Protein AF-A0A5C4PJN1-F1 (afdb_monomer_lite)

Foldseek 3Di:
DDDDDPPPPPDDPPPPPPPDQWDKAWFADLVRAIWIWTWHADPVRFIKIWIGHPVCPDIDIEGFDADPNKTKWKDFPNHHDDLVDDADFAGQKIWMWTQDPPRKIKIKIWGDRGPLVCQVVQHKIKIFIKIWDWDQDPVRDIDIKIWTWIFIGHLVDGDGTPDIAMVVHDPDPVPDDSVVVVVVSRVVVSCCSVPRRND

Sequence (199 aa):
MKIQPLLIITACLLLAACGSSNRTLPFFDLHGKPQQLSFRVAGDGTPLATVSSENKQGDRTFQLQTLSERKILLALNQQDYPLQQPLPHKIERVEFYELGQAGFVDVYQIQATDVCHAFRHHKPLNAEHALTFYQRDPQGQLRMSGLISQFEFSDNALLHINASELIPPVSQPNQFDGDTLLHGSYQKIRSFLAHLICH

Radius of gyration: 18.02 Å; chains: 1; bounding box: 47×47×45 Å

Structure (mmCIF, N/CA/C/O backbone):
data_AF-A0A5C4PJN1-F1
#
_entry.id   AF-A0A5C4PJN1-F1
#
loop_
_atom_site.group_PDB
_atom_site.id
_atom_site.type_symbol
_atom_site.label_atom_id
_atom_site.label_alt_id
_atom_site.label_comp_id
_atom_site.label_asym_id
_atom_site.label_entity_id
_atom_site.label_seq_id
_atom_site.pdbx_PDB_ins_code
_atom_site.Cartn_x
_atom_site.Cartn_y
_atom_site.Cartn_z
_atom_site.occupancy
_atom_site.B_iso_or_equiv
_atom_site.auth_seq_id
_atom_site.auth_comp_id
_atom_site.auth_asym_id
_atom_site.auth_atom_id
_atom_site.pdbx_PDB_model_num
ATOM 1 N N . MET A 1 1 ? 20.098 -26.698 -22.794 1.00 36.22 1 MET A N 1
ATOM 2 C CA . MET A 1 1 ? 20.150 -26.409 -21.345 1.00 36.22 1 MET A CA 1
ATOM 3 C C . MET A 1 1 ? 21.480 -25.755 -21.018 1.00 36.22 1 MET A C 1
ATOM 5 O O . MET A 1 1 ? 22.508 -26.398 -21.176 1.00 36.22 1 MET A O 1
ATOM 9 N N . LYS A 1 2 ? 21.471 -24.486 -20.606 1.00 31.33 2 LYS A N 1
ATOM 10 C CA . LYS A 1 2 ? 22.587 -23.846 -19.901 1.00 31.33 2 LYS A CA 1
ATOM 11 C C . LYS A 1 2 ? 21.968 -22.933 -18.848 1.00 31.33 2 LYS A C 1
ATOM 13 O O . LYS A 1 2 ? 21.385 -21.912 -19.187 1.00 31.33 2 LYS A O 1
ATOM 18 N N . ILE A 1 3 ? 22.016 -23.381 -17.600 1.00 39.84 3 ILE A N 1
ATOM 19 C CA . ILE A 1 3 ? 21.604 -22.616 -16.425 1.00 39.84 3 ILE A CA 1
ATOM 20 C C . ILE A 1 3 ? 22.757 -21.649 -16.149 1.00 39.84 3 ILE A C 1
ATOM 22 O O . ILE A 1 3 ? 23.850 -22.085 -15.791 1.00 39.84 3 ILE A O 1
ATOM 26 N N . GLN A 1 4 ? 22.552 -20.356 -16.396 1.00 33.25 4 GLN A N 1
ATOM 27 C CA . GLN A 1 4 ? 23.444 -19.324 -15.873 1.00 33.25 4 GLN A CA 1
ATOM 28 C C . GLN A 1 4 ? 23.098 -19.108 -14.395 1.00 33.25 4 GLN A C 1
ATOM 30 O O . GLN A 1 4 ? 21.918 -18.946 -14.078 1.00 33.25 4 GLN A O 1
ATOM 35 N N . PRO A 1 5 ? 24.081 -19.123 -13.480 1.00 42.94 5 PRO A N 1
ATOM 36 C CA . PRO A 1 5 ? 23.815 -18.845 -12.083 1.00 42.94 5 PRO A CA 1
ATOM 37 C C . PRO A 1 5 ? 23.459 -17.365 -11.942 1.00 42.94 5 PRO A C 1
ATOM 39 O O . PRO A 1 5 ? 24.223 -16.480 -12.332 1.00 42.94 5 PRO A O 1
ATOM 42 N N . LEU A 1 6 ? 22.273 -17.125 -11.388 1.00 35.50 6 LEU A N 1
ATOM 43 C CA . LEU A 1 6 ? 21.800 -15.840 -10.901 1.00 35.50 6 LEU A CA 1
ATOM 44 C C . LEU A 1 6 ? 22.765 -15.370 -9.800 1.00 35.50 6 LEU A C 1
ATOM 46 O O . LEU A 1 6 ? 22.627 -15.719 -8.630 1.00 35.50 6 LEU A O 1
ATOM 50 N N . LEU A 1 7 ? 23.795 -14.625 -10.193 1.00 36.50 7 LEU A N 1
ATOM 51 C CA . LEU A 1 7 ? 24.693 -13.927 -9.281 1.00 36.50 7 LEU A CA 1
ATOM 52 C C . LEU A 1 7 ? 23.916 -12.744 -8.696 1.00 36.50 7 LEU A C 1
ATOM 54 O O . LEU A 1 7 ? 23.941 -11.630 -9.215 1.00 36.50 7 LEU A O 1
ATOM 58 N N . ILE A 1 8 ? 23.183 -13.014 -7.615 1.00 47.00 8 ILE A N 1
ATOM 59 C CA . ILE A 1 8 ? 22.646 -11.991 -6.723 1.00 47.00 8 ILE A CA 1
ATOM 60 C C . ILE A 1 8 ? 23.856 -11.348 -6.036 1.00 47.00 8 ILE A C 1
ATOM 62 O O . ILE A 1 8 ? 24.275 -11.752 -4.954 1.00 47.00 8 ILE A O 1
ATOM 66 N N . ILE A 1 9 ? 24.461 -10.354 -6.687 1.00 42.47 9 ILE A N 1
ATOM 67 C CA . ILE A 1 9 ? 25.411 -9.442 -6.044 1.00 42.47 9 ILE A CA 1
ATOM 68 C C . ILE A 1 9 ? 24.584 -8.418 -5.256 1.00 42.47 9 ILE A C 1
ATOM 70 O O . ILE A 1 9 ? 24.446 -7.248 -5.607 1.00 42.47 9 ILE A O 1
ATOM 74 N N . THR A 1 10 ? 23.983 -8.903 -4.174 1.00 47.66 10 THR A N 1
ATOM 75 C CA . THR A 1 10 ? 23.685 -8.129 -2.968 1.00 47.66 10 THR A CA 1
ATOM 76 C C . THR A 1 10 ? 25.019 -7.705 -2.358 1.00 47.66 10 THR A C 1
ATOM 78 O O . THR A 1 10 ? 25.787 -8.596 -2.012 1.00 47.66 10 THR A O 1
ATOM 81 N N . ALA A 1 11 ? 25.300 -6.392 -2.257 1.00 37.59 11 ALA A N 1
ATOM 82 C CA . ALA A 1 11 ? 26.059 -5.760 -1.145 1.00 37.59 11 ALA A CA 1
ATOM 83 C C . ALA A 1 11 ? 26.670 -4.359 -1.412 1.00 37.59 11 ALA A C 1
ATOM 85 O O . ALA A 1 11 ? 27.267 -3.814 -0.491 1.00 37.59 11 ALA A O 1
ATOM 86 N N . CYS A 1 12 ? 26.530 -3.709 -2.578 1.00 34.81 12 CYS A N 1
ATOM 87 C CA . CYS A 1 12 ? 27.262 -2.438 -2.819 1.00 34.81 12 CYS A CA 1
ATOM 88 C C . CYS A 1 12 ? 26.447 -1.130 -2.818 1.00 34.81 12 CYS A C 1
ATOM 90 O O . CYS A 1 12 ? 27.021 -0.078 -3.077 1.00 34.81 12 CYS A O 1
ATOM 92 N N . LEU A 1 13 ? 25.151 -1.135 -2.482 1.00 37.78 13 LEU A N 1
ATOM 93 C CA . LEU A 1 13 ? 24.346 0.106 -2.426 1.00 37.78 13 LEU A CA 1
ATOM 94 C C . LEU A 1 13 ? 23.982 0.594 -1.013 1.00 37.78 13 LEU A C 1
ATOM 96 O O . LEU A 1 13 ? 23.317 1.616 -0.887 1.00 37.78 13 LEU A O 1
ATOM 100 N N . LEU A 1 14 ? 24.444 -0.067 0.055 1.00 41.41 14 LEU A N 1
ATOM 101 C CA . LEU A 1 14 ? 24.110 0.335 1.435 1.00 41.41 14 LEU A CA 1
ATOM 102 C C . LEU A 1 14 ? 25.279 0.898 2.255 1.00 41.41 14 LEU A C 1
ATOM 104 O O . LEU A 1 14 ? 25.051 1.386 3.357 1.00 41.41 14 LEU A O 1
ATOM 108 N N . LEU A 1 15 ? 26.505 0.922 1.719 1.00 36.47 15 LEU A N 1
ATOM 109 C CA . LEU A 1 15 ? 27.682 1.446 2.433 1.00 36.47 15 LEU A CA 1
ATOM 110 C C . LEU A 1 15 ? 28.108 2.866 2.016 1.00 36.47 15 LEU A C 1
ATOM 112 O O . LEU A 1 15 ? 29.078 3.389 2.551 1.00 36.47 15 LEU A O 1
ATOM 116 N N . ALA A 1 16 ? 27.357 3.531 1.132 1.00 32.12 16 ALA A N 1
ATOM 117 C CA . ALA A 1 16 ? 27.616 4.916 0.714 1.00 32.12 16 ALA A CA 1
ATOM 118 C C . ALA A 1 16 ? 26.509 5.910 1.130 1.00 32.12 16 ALA A C 1
ATOM 120 O O . ALA A 1 16 ? 26.304 6.919 0.462 1.00 32.12 16 ALA A O 1
ATOM 121 N N . ALA A 1 17 ? 25.772 5.643 2.217 1.00 37.38 17 ALA A N 1
ATOM 122 C CA . ALA A 1 17 ? 24.683 6.524 2.668 1.00 37.38 17 ALA A CA 1
ATOM 123 C C . ALA A 1 17 ? 24.636 6.770 4.189 1.00 37.38 17 ALA A C 1
ATOM 125 O O . ALA A 1 17 ? 23.575 7.084 4.740 1.00 37.38 17 ALA A O 1
ATOM 126 N N . CYS A 1 18 ? 25.772 6.663 4.879 1.00 34.53 18 CYS A N 1
ATOM 127 C CA . CYS A 1 18 ? 25.936 7.244 6.212 1.00 34.53 18 CYS A CA 1
ATOM 128 C C . CYS A 1 18 ? 26.197 8.752 6.059 1.00 34.53 18 CYS A C 1
ATOM 130 O O . CYS A 1 18 ? 27.353 9.155 6.013 1.00 34.53 18 CYS A O 1
ATOM 132 N N . GLY A 1 19 ? 25.161 9.593 5.922 1.00 31.59 19 GLY A N 1
ATOM 133 C CA . GLY A 1 19 ? 25.399 11.044 5.999 1.00 31.59 19 GLY A CA 1
ATOM 134 C C . GLY A 1 19 ? 24.358 12.040 5.485 1.00 31.59 19 GLY A C 1
ATOM 135 O O . GLY A 1 19 ? 24.582 13.226 5.695 1.00 31.59 19 GLY A O 1
ATOM 136 N N . SER A 1 20 ? 23.245 11.655 4.847 1.00 38.94 20 SER A N 1
ATOM 137 C CA . SER A 1 20 ? 22.209 12.638 4.470 1.00 38.94 20 SER A CA 1
ATOM 138 C C . SER A 1 20 ? 20.958 12.512 5.341 1.00 38.94 20 SER A C 1
ATOM 140 O O . SER A 1 20 ? 20.350 11.447 5.446 1.00 38.94 20 SER A O 1
ATOM 142 N N . SER A 1 21 ? 20.583 13.621 5.981 1.00 46.12 21 SER A N 1
ATOM 143 C CA . SER A 1 21 ? 19.416 13.754 6.863 1.00 46.12 21 SER A CA 1
ATOM 144 C C . SER A 1 21 ? 18.075 13.809 6.122 1.00 46.12 21 SER A C 1
ATOM 146 O O . SER A 1 21 ? 17.037 13.718 6.765 1.00 46.12 21 SER A O 1
ATOM 148 N N . ASN A 1 22 ? 18.091 13.891 4.788 1.00 57.50 22 ASN A N 1
ATOM 149 C CA . ASN A 1 22 ? 16.906 13.915 3.934 1.00 57.50 22 ASN A CA 1
ATOM 150 C C . ASN A 1 22 ? 17.024 12.802 2.891 1.00 57.50 22 ASN A C 1
ATOM 152 O O . ASN A 1 22 ? 17.582 13.000 1.810 1.00 57.50 22 ASN A O 1
ATOM 156 N N . ARG A 1 23 ? 16.541 11.605 3.230 1.00 78.44 23 ARG A N 1
ATOM 157 C CA . ARG A 1 23 ? 16.369 10.534 2.244 1.00 78.44 23 ARG A CA 1
ATOM 158 C C . ARG A 1 23 ? 15.030 10.738 1.554 1.00 78.44 23 ARG A C 1
ATOM 160 O O . ARG A 1 23 ? 14.030 10.988 2.227 1.00 78.44 23 ARG A O 1
ATOM 167 N N . THR A 1 24 ? 15.023 10.616 0.234 1.00 87.38 24 THR A N 1
ATOM 168 C CA . THR A 1 24 ? 13.795 10.611 -0.553 1.00 87.38 24 THR A CA 1
ATOM 169 C C . THR A 1 24 ? 13.638 9.291 -1.297 1.00 87.38 24 THR A C 1
ATOM 171 O O . THR A 1 24 ? 14.627 8.624 -1.606 1.00 87.38 24 THR A O 1
ATOM 174 N N . LEU A 1 25 ? 12.394 8.892 -1.544 1.00 90.19 25 LEU A N 1
ATOM 175 C CA . LEU A 1 25 ? 12.043 7.673 -2.263 1.00 90.19 25 LEU A CA 1
ATOM 176 C C . LEU A 1 25 ? 10.945 7.996 -3.286 1.00 90.19 25 LEU A C 1
ATOM 178 O O . LEU A 1 25 ? 9.823 8.298 -2.875 1.00 90.19 25 LEU A O 1
ATOM 182 N N . PRO A 1 26 ? 11.251 7.991 -4.596 1.00 91.94 26 PRO A N 1
ATOM 183 C CA . PRO A 1 26 ? 10.233 8.164 -5.618 1.00 91.94 26 PRO A CA 1
ATOM 184 C C . PRO A 1 26 ? 9.362 6.910 -5.743 1.00 91.94 26 PRO A C 1
ATOM 186 O O . PRO A 1 26 ? 9.835 5.788 -5.538 1.00 91.94 26 PRO A O 1
ATOM 189 N N . PHE A 1 27 ? 8.088 7.113 -6.065 1.00 94.19 27 PHE A N 1
ATOM 190 C CA . PHE A 1 27 ? 7.115 6.046 -6.278 1.00 94.19 27 PHE A CA 1
ATOM 191 C C . PHE A 1 27 ? 5.954 6.513 -7.162 1.00 94.19 27 PHE A C 1
ATOM 193 O O . PHE A 1 27 ? 5.862 7.692 -7.491 1.00 94.19 27 PHE A O 1
ATOM 200 N N . PHE A 1 28 ? 5.085 5.595 -7.570 1.00 94.62 28 PHE A N 1
ATOM 201 C CA . PHE A 1 28 ? 3.840 5.899 -8.270 1.00 94.62 28 PHE A CA 1
ATOM 202 C C . PHE A 1 28 ? 2.649 5.871 -7.311 1.00 94.62 28 PHE A C 1
ATOM 204 O O . PHE A 1 28 ? 2.537 4.963 -6.488 1.00 94.62 28 PHE A O 1
ATOM 211 N N . ASP A 1 29 ? 1.741 6.837 -7.442 1.00 93.81 29 ASP A N 1
ATOM 212 C CA . ASP A 1 29 ? 0.444 6.782 -6.766 1.00 93.81 29 ASP A CA 1
ATOM 213 C C . ASP A 1 29 ? -0.539 5.811 -7.441 1.00 93.81 29 ASP A C 1
ATOM 215 O O . ASP A 1 29 ? -0.239 5.203 -8.469 1.00 93.81 29 ASP A O 1
ATOM 219 N N . LEU A 1 30 ? -1.742 5.691 -6.870 1.00 94.81 30 LEU A N 1
ATOM 220 C CA . LEU A 1 30 ? -2.833 4.827 -7.350 1.00 94.81 30 LEU A CA 1
ATOM 221 C C . LEU A 1 30 ? -3.317 5.150 -8.776 1.00 94.81 30 LEU A C 1
ATOM 223 O O . LEU A 1 30 ? -4.090 4.390 -9.352 1.00 94.81 30 LEU A O 1
ATOM 227 N N . HIS A 1 31 ? -2.872 6.266 -9.355 1.00 93.81 31 HIS A N 1
ATOM 228 C CA . HIS A 1 31 ? -3.182 6.683 -10.721 1.00 93.81 31 HIS A CA 1
ATOM 229 C C . HIS A 1 31 ? -1.949 6.667 -11.630 1.00 93.81 31 HIS A C 1
ATOM 231 O O . HIS A 1 31 ? -1.995 7.205 -12.737 1.00 93.81 31 HIS A O 1
ATOM 237 N N . GLY A 1 32 ? -0.837 6.088 -11.170 1.00 93.06 32 GLY A N 1
ATOM 238 C CA . GLY A 1 32 ? 0.389 5.993 -11.948 1.00 93.06 32 GLY A CA 1
ATOM 239 C C . GLY A 1 32 ? 1.172 7.296 -12.060 1.00 93.06 32 GLY A C 1
ATOM 240 O O . GLY A 1 32 ? 2.066 7.397 -12.903 1.00 93.06 32 GLY A O 1
ATOM 241 N N . LYS A 1 33 ? 0.864 8.311 -11.244 1.00 93.12 33 LYS A N 1
ATOM 242 C CA . LYS A 1 33 ? 1.606 9.575 -11.261 1.00 93.12 33 LYS A CA 1
ATOM 243 C C . LYS A 1 33 ? 2.815 9.487 -10.329 1.00 93.12 33 LYS A C 1
ATOM 245 O O . LYS A 1 33 ? 2.673 8.991 -9.210 1.00 93.12 33 LYS A O 1
ATOM 250 N N . PRO A 1 34 ? 3.993 9.980 -10.751 1.00 92.38 34 PRO A N 1
ATOM 251 C CA . PRO A 1 34 ? 5.155 10.056 -9.878 1.00 92.38 34 PRO A CA 1
ATOM 252 C C . PRO A 1 34 ? 4.882 10.916 -8.639 1.00 92.38 34 PRO A C 1
ATOM 254 O O . PRO A 1 34 ? 4.347 12.024 -8.724 1.00 92.38 34 PRO A O 1
ATOM 257 N N . GLN A 1 35 ? 5.287 10.400 -7.489 1.00 93.56 35 GLN A N 1
ATOM 258 C CA . GLN A 1 35 ? 5.281 11.060 -6.193 1.00 93.56 35 GLN A CA 1
ATOM 259 C C . GLN A 1 35 ? 6.604 10.799 -5.473 1.00 93.56 35 GLN A C 1
ATOM 261 O O . GLN A 1 35 ? 7.409 9.954 -5.877 1.00 93.56 35 GLN A O 1
ATOM 266 N N . GLN A 1 36 ? 6.843 11.537 -4.392 1.00 92.62 36 GLN A N 1
ATOM 267 C CA . GLN A 1 36 ? 8.054 11.407 -3.599 1.00 92.62 36 GLN A CA 1
ATOM 268 C C . GLN A 1 36 ? 7.722 11.287 -2.116 1.00 92.62 36 GLN A C 1
ATOM 270 O O . GLN A 1 36 ? 6.977 12.082 -1.553 1.00 92.62 36 GLN A O 1
ATOM 275 N N . LEU A 1 37 ? 8.323 10.297 -1.465 1.00 92.69 37 LEU A N 1
ATOM 276 C CA . LEU A 1 37 ? 8.379 10.204 -0.014 1.00 92.69 37 LEU A CA 1
ATOM 277 C C . LEU A 1 37 ? 9.642 10.896 0.482 1.00 92.69 37 LEU A C 1
ATOM 279 O O . LEU A 1 37 ? 10.733 10.577 0.018 1.00 92.69 37 LEU A O 1
ATOM 283 N N . SER A 1 38 ? 9.507 11.808 1.437 1.00 91.88 38 SER A N 1
ATOM 284 C CA . SER A 1 38 ? 10.622 12.438 2.149 1.00 91.88 38 SER A CA 1
ATOM 285 C C . SER A 1 38 ? 10.601 12.025 3.613 1.00 91.88 38 SER A C 1
ATOM 287 O O . SER A 1 38 ? 9.579 12.171 4.280 1.00 91.88 38 SER A O 1
ATOM 289 N N . PHE A 1 39 ? 11.723 11.526 4.127 1.00 91.31 39 PHE A N 1
ATOM 290 C CA . PHE A 1 39 ? 11.817 11.050 5.508 1.00 91.31 39 PHE A CA 1
ATOM 291 C C . PHE A 1 39 ? 12.511 12.075 6.395 1.00 91.31 39 PHE A C 1
ATOM 293 O O . PHE A 1 39 ? 13.565 12.599 6.034 1.00 91.31 39 PHE A O 1
ATOM 300 N N . ARG A 1 40 ? 11.943 12.320 7.575 1.00 91.06 40 ARG A N 1
ATOM 301 C CA . ARG A 1 40 ? 12.519 13.201 8.596 1.00 91.06 40 ARG A CA 1
ATOM 302 C C . ARG A 1 40 ? 12.207 12.689 9.996 1.00 91.06 40 ARG A C 1
ATOM 304 O O . ARG A 1 40 ? 11.400 11.783 10.170 1.00 91.06 40 ARG A O 1
ATOM 311 N N . VAL A 1 41 ? 12.828 13.297 10.996 1.00 91.50 41 VAL A N 1
ATOM 312 C CA . VAL A 1 41 ? 12.530 13.053 12.410 1.00 91.50 41 VAL A CA 1
ATOM 313 C C . VAL A 1 41 ? 11.984 14.350 13.001 1.00 91.50 41 VAL A C 1
ATOM 315 O O . VAL A 1 41 ? 12.553 15.419 12.774 1.00 91.50 41 VAL A O 1
ATOM 318 N N . ALA A 1 42 ? 10.846 14.279 13.687 1.00 88.69 42 ALA A N 1
ATOM 319 C CA . ALA A 1 42 ? 10.257 15.412 14.392 1.00 88.69 42 ALA A CA 1
ATOM 320 C C . ALA A 1 42 ? 11.087 15.802 15.630 1.00 88.69 42 ALA A C 1
ATOM 322 O O . ALA A 1 42 ? 11.994 15.082 16.045 1.00 88.69 42 ALA A O 1
ATOM 323 N N . GLY A 1 43 ? 10.784 16.958 16.230 1.00 87.06 43 GLY A N 1
ATOM 324 C CA . GLY A 1 43 ? 11.525 17.463 17.396 1.00 87.06 43 GLY A CA 1
ATOM 325 C C . GLY A 1 43 ? 11.446 16.562 18.636 1.00 87.06 43 GLY A C 1
ATOM 326 O O . GLY A 1 43 ? 12.318 16.634 19.494 1.00 87.06 43 GLY A O 1
ATOM 327 N N . ASP A 1 44 ? 10.435 15.697 18.709 1.00 90.94 44 ASP A N 1
ATOM 328 C CA . ASP A 1 44 ? 10.218 14.698 19.761 1.00 90.94 44 ASP A CA 1
ATOM 329 C C . ASP A 1 44 ? 10.876 13.335 19.461 1.00 90.94 44 ASP A C 1
ATOM 331 O O . ASP A 1 44 ? 10.749 12.400 20.248 1.00 90.94 44 ASP A O 1
ATOM 335 N N . GLY A 1 45 ? 11.580 13.203 18.331 1.00 88.50 45 GLY A N 1
ATOM 336 C CA . GLY A 1 45 ? 12.190 11.947 17.893 1.00 88.50 45 GLY A CA 1
ATOM 337 C C . GLY A 1 45 ? 11.273 11.052 17.053 1.00 88.50 45 GLY A C 1
ATOM 338 O O . GLY A 1 45 ? 11.727 10.004 16.587 1.00 88.50 45 GLY A O 1
ATOM 339 N N . THR A 1 46 ? 10.020 11.445 16.804 1.00 89.75 46 THR A N 1
ATOM 340 C CA . THR A 1 46 ? 9.084 10.652 15.999 1.00 89.75 46 THR A CA 1
ATOM 341 C C . THR A 1 46 ? 9.525 10.630 14.527 1.00 89.75 46 THR A C 1
ATOM 343 O O . THR A 1 46 ? 9.660 11.692 13.910 1.00 89.75 46 THR A O 1
ATOM 346 N N . PRO A 1 47 ? 9.757 9.452 13.917 1.00 92.81 47 PRO A N 1
ATOM 347 C CA . PRO A 1 47 ? 10.061 9.357 12.494 1.00 92.81 47 PRO A CA 1
ATOM 348 C C . PRO A 1 47 ? 8.807 9.645 11.658 1.00 92.81 47 PRO A C 1
ATOM 350 O O . PRO A 1 47 ? 7.745 9.062 11.876 1.00 92.81 47 PRO A O 1
ATOM 353 N N . LEU A 1 48 ? 8.944 10.532 10.677 1.00 92.81 48 LEU A N 1
ATOM 354 C CA . LEU A 1 48 ? 7.875 10.982 9.792 1.00 92.81 48 LEU A CA 1
ATOM 355 C C . LEU A 1 48 ? 8.232 10.711 8.331 1.00 92.81 48 LEU A C 1
ATOM 357 O O . LEU A 1 48 ? 9.397 10.812 7.932 1.00 92.81 48 LEU A O 1
ATOM 361 N N . ALA A 1 49 ? 7.210 10.443 7.526 1.00 94.19 49 ALA A N 1
ATOM 362 C CA . ALA A 1 49 ? 7.304 10.421 6.076 1.00 94.19 49 ALA A CA 1
ATOM 363 C C . ALA A 1 49 ? 6.301 11.411 5.481 1.00 94.19 49 ALA A C 1
ATOM 365 O O . ALA A 1 49 ? 5.123 11.400 5.828 1.00 94.19 49 ALA A O 1
ATOM 366 N N . THR A 1 50 ? 6.765 12.268 4.582 1.00 94.19 50 THR A N 1
ATOM 367 C CA . THR A 1 50 ? 5.921 13.213 3.853 1.00 94.19 50 THR A CA 1
ATOM 368 C C . THR A 1 50 ? 5.799 12.756 2.410 1.00 94.19 50 THR A C 1
ATOM 370 O O . THR A 1 50 ? 6.811 12.612 1.729 1.00 94.19 50 THR A O 1
ATOM 373 N N . VAL A 1 51 ? 4.570 12.520 1.965 1.00 93.38 51 VAL A N 1
ATOM 374 C CA . VAL A 1 51 ? 4.215 12.272 0.570 1.00 93.38 51 VAL A CA 1
ATOM 375 C C . VAL A 1 51 ? 3.999 13.622 -0.105 1.00 93.38 51 VAL A C 1
ATOM 377 O O . VAL A 1 51 ? 3.084 14.357 0.274 1.00 93.38 51 VAL A O 1
ATOM 380 N N . SER A 1 52 ? 4.839 13.939 -1.086 1.00 91.19 52 SER A N 1
ATOM 381 C CA . SER A 1 52 ? 4.726 15.128 -1.926 1.00 91.19 52 SER A CA 1
ATOM 382 C C . SER A 1 52 ? 4.406 14.746 -3.371 1.00 91.19 52 SER A C 1
ATOM 384 O O . SER A 1 52 ? 4.928 13.774 -3.927 1.00 91.19 52 SER A O 1
ATOM 386 N N . SER A 1 53 ? 3.530 15.537 -3.990 1.00 81.06 53 SER A N 1
ATOM 387 C CA . SER A 1 53 ? 3.197 15.432 -5.410 1.00 81.06 53 SER A CA 1
ATOM 388 C C . SER A 1 53 ? 3.880 16.557 -6.182 1.00 81.06 53 SER A C 1
ATOM 390 O O . SER A 1 53 ? 3.848 17.714 -5.755 1.00 81.06 53 SER A O 1
ATOM 392 N N . GLU A 1 54 ? 4.421 16.256 -7.367 1.00 68.00 54 GLU A N 1
ATOM 393 C CA . GLU A 1 54 ? 4.976 17.277 -8.271 1.00 68.00 54 GLU A CA 1
ATOM 394 C C . GLU A 1 54 ? 3.943 18.370 -8.627 1.00 68.00 54 GLU A C 1
ATOM 396 O O . GLU A 1 54 ? 4.309 19.509 -8.919 1.00 68.00 54 GLU A O 1
ATOM 401 N N . ASN A 1 55 ? 2.643 18.063 -8.513 1.00 59.69 55 ASN A N 1
ATOM 402 C CA . ASN A 1 55 ? 1.538 18.957 -8.868 1.00 59.69 55 ASN A CA 1
ATOM 403 C C . ASN A 1 55 ? 1.036 19.864 -7.723 1.00 59.69 55 ASN A C 1
ATOM 405 O O . ASN A 1 55 ? -0.006 20.501 -7.874 1.00 59.69 55 ASN A O 1
ATOM 409 N N . LYS A 1 56 ? 1.752 19.962 -6.590 1.00 53.69 56 LYS A N 1
ATOM 410 C CA . LYS A 1 56 ? 1.444 20.877 -5.462 1.00 53.69 56 LYS A CA 1
ATOM 411 C C . LYS A 1 56 ? 0.036 20.750 -4.844 1.00 53.69 56 LYS A C 1
ATOM 413 O O . LYS A 1 56 ? -0.434 21.690 -4.200 1.00 53.69 56 LYS A O 1
ATOM 418 N N . GLN A 1 57 ? -0.652 19.618 -4.992 1.00 53.81 57 GLN A N 1
ATOM 419 C CA . GLN A 1 57 ? -1.757 19.295 -4.083 1.00 53.81 57 GLN A CA 1
ATOM 420 C C . GLN A 1 57 ? -1.145 18.860 -2.750 1.00 53.81 57 GLN A C 1
ATOM 422 O O . GLN A 1 57 ? -0.212 18.065 -2.750 1.00 53.81 57 GLN A O 1
ATOM 427 N N . GLY A 1 58 ? -1.612 19.471 -1.658 1.00 70.69 58 GLY A N 1
ATOM 428 C CA . GLY A 1 58 ? -0.891 19.581 -0.389 1.00 70.69 58 GLY A CA 1
ATOM 429 C C . GLY A 1 58 ? -0.214 18.303 0.103 1.00 70.69 58 GLY A C 1
ATOM 430 O O . GLY A 1 58 ? -0.805 17.224 0.092 1.00 70.69 58 GLY A O 1
ATOM 431 N N . ASP A 1 59 ? 1.020 18.470 0.572 1.00 86.94 59 ASP A N 1
ATOM 432 C CA . ASP A 1 59 ? 1.824 17.403 1.152 1.00 86.94 59 ASP A CA 1
ATOM 433 C C . ASP A 1 59 ? 1.090 16.728 2.317 1.00 86.94 59 ASP A C 1
ATOM 435 O O . ASP A 1 59 ? 0.551 17.390 3.212 1.00 86.94 59 ASP A O 1
ATOM 439 N N . ARG A 1 60 ? 1.111 15.394 2.340 1.00 91.62 60 ARG A N 1
ATOM 440 C CA . ARG A 1 60 ? 0.549 14.600 3.438 1.00 91.62 60 ARG A CA 1
ATOM 441 C C . ARG A 1 60 ? 1.679 14.011 4.256 1.00 91.62 60 ARG A C 1
ATOM 443 O O . ARG A 1 60 ? 2.550 13.333 3.723 1.00 91.62 60 ARG A O 1
ATOM 450 N N . THR A 1 61 ? 1.682 14.289 5.553 1.00 93.19 61 THR A N 1
ATOM 451 C CA . THR A 1 61 ? 2.673 13.732 6.477 1.00 93.19 61 THR A CA 1
ATOM 452 C C . THR A 1 61 ? 2.046 12.608 7.283 1.00 93.19 61 THR A C 1
ATOM 454 O O . THR A 1 61 ? 0.936 12.759 7.782 1.00 93.19 61 THR A O 1
ATOM 457 N N . PHE A 1 62 ? 2.789 11.515 7.404 1.00 95.50 62 PHE A N 1
ATOM 458 C CA . PHE A 1 62 ? 2.428 10.311 8.133 1.00 95.50 62 PHE A CA 1
ATOM 459 C C . PHE A 1 62 ? 3.507 9.986 9.161 1.00 95.50 62 PHE A C 1
ATOM 461 O O . PHE A 1 62 ? 4.695 10.262 8.939 1.00 95.50 62 PHE A O 1
ATOM 468 N N . GLN A 1 63 ? 3.124 9.323 10.245 1.00 95.69 63 GLN A N 1
ATOM 469 C CA . GLN A 1 63 ? 4.076 8.652 11.111 1.00 95.69 63 GLN A CA 1
ATOM 470 C C . GLN A 1 63 ? 4.674 7.442 10.380 1.00 95.69 63 GLN A C 1
ATOM 472 O O . GLN A 1 63 ? 3.960 6.549 9.919 1.00 95.69 63 GLN A O 1
ATOM 477 N N . LEU A 1 64 ? 6.006 7.386 10.300 1.00 95.25 64 LEU A N 1
ATOM 478 C CA . LEU A 1 64 ? 6.722 6.239 9.747 1.00 95.25 64 LEU A CA 1
ATOM 479 C C . LEU A 1 64 ? 6.870 5.160 10.816 1.00 95.25 64 LEU A C 1
ATOM 481 O O . LEU A 1 64 ? 7.607 5.319 11.787 1.00 95.25 64 LEU A O 1
ATOM 485 N N . GLN A 1 65 ? 6.215 4.026 10.619 1.00 94.19 65 GLN A N 1
ATOM 486 C CA . GLN A 1 65 ? 6.135 2.979 11.633 1.00 94.19 65 GLN A CA 1
ATOM 487 C C . GLN A 1 65 ? 6.893 1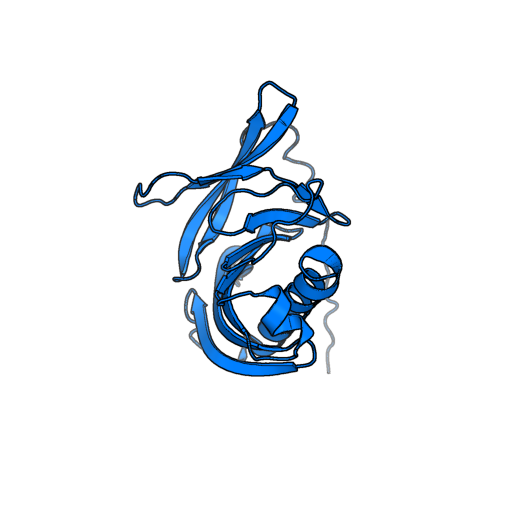.728 11.199 1.00 94.19 65 GLN A C 1
ATOM 489 O O . GLN A 1 65 ? 7.197 1.549 10.022 1.00 94.19 65 GLN A O 1
ATOM 494 N N . THR A 1 66 ? 7.254 0.874 12.162 1.00 91.12 66 THR A N 1
ATOM 495 C CA . THR A 1 66 ? 7.933 -0.401 11.884 1.00 91.12 66 THR A CA 1
ATOM 496 C C . THR A 1 66 ? 7.093 -1.562 12.383 1.00 91.12 66 THR A C 1
ATOM 498 O O . THR A 1 66 ? 6.730 -1.598 13.555 1.00 91.12 66 THR A O 1
ATOM 501 N N . LEU A 1 67 ? 6.831 -2.519 11.500 1.00 87.00 67 LEU A N 1
ATOM 502 C CA . LEU A 1 67 ? 6.039 -3.711 11.756 1.00 87.00 67 LEU A CA 1
ATOM 503 C C . LEU A 1 67 ? 6.792 -4.931 11.219 1.00 87.00 67 LEU A C 1
ATOM 505 O O . LEU A 1 67 ? 6.851 -5.137 10.007 1.00 87.00 67 LEU A O 1
ATOM 509 N N . SER A 1 68 ? 7.358 -5.741 12.116 1.00 82.69 68 SER A N 1
ATOM 510 C CA . SER A 1 68 ? 8.166 -6.916 11.746 1.00 82.69 68 SER A CA 1
ATOM 511 C C . SER A 1 68 ? 9.214 -6.571 10.678 1.00 82.69 68 SER A C 1
ATOM 513 O O . SER A 1 68 ? 9.219 -7.147 9.597 1.00 82.69 68 SER A O 1
ATOM 515 N N . GLU A 1 69 ? 10.035 -5.552 10.961 1.00 82.38 69 GLU A N 1
ATOM 516 C CA . GLU A 1 69 ? 11.073 -4.986 10.073 1.00 82.38 69 GLU A CA 1
ATOM 517 C C . GLU A 1 69 ? 10.571 -4.217 8.839 1.00 82.38 69 GLU A C 1
ATOM 519 O O . GLU A 1 69 ? 11.344 -3.486 8.214 1.00 82.38 69 GLU A O 1
ATOM 524 N N . ARG A 1 70 ? 9.278 -4.294 8.518 1.00 85.88 70 ARG A N 1
ATOM 525 C CA . ARG A 1 70 ? 8.670 -3.540 7.417 1.00 85.88 70 ARG A CA 1
ATOM 526 C C . ARG A 1 70 ? 8.389 -2.116 7.849 1.00 85.88 70 ARG A C 1
ATOM 528 O O . ARG A 1 70 ? 7.902 -1.879 8.954 1.00 85.88 70 ARG A O 1
ATOM 535 N N . LYS A 1 71 ? 8.684 -1.165 6.972 1.00 92.31 71 LYS A N 1
ATOM 536 C CA . LYS A 1 71 ? 8.342 0.238 7.180 1.00 92.31 71 LYS A CA 1
ATOM 537 C C . LYS A 1 71 ? 6.967 0.485 6.585 1.00 92.31 71 LYS A C 1
ATOM 539 O O . LYS A 1 71 ? 6.739 0.115 5.438 1.00 92.31 71 LYS A O 1
ATOM 544 N N . ILE A 1 72 ? 6.065 1.071 7.362 1.00 94.88 72 ILE A N 1
ATOM 545 C CA . ILE A 1 72 ? 4.692 1.292 6.919 1.00 94.88 72 ILE A CA 1
ATOM 546 C C . ILE A 1 72 ? 4.220 2.708 7.217 1.00 94.88 72 ILE A C 1
ATOM 548 O O . ILE A 1 72 ? 4.661 3.313 8.198 1.00 94.88 72 ILE A O 1
ATOM 552 N N . LEU A 1 73 ? 3.287 3.180 6.396 1.00 96.69 73 LEU A N 1
ATOM 553 C CA . LEU A 1 73 ? 2.444 4.343 6.658 1.00 96.69 73 LEU A CA 1
ATOM 554 C C . LEU A 1 73 ? 0.994 3.872 6.632 1.00 96.69 73 LEU A C 1
ATOM 556 O O . LEU A 1 73 ? 0.629 3.033 5.804 1.00 96.69 73 LEU A O 1
ATOM 560 N N . LEU A 1 74 ? 0.177 4.399 7.533 1.00 97.50 74 LEU A N 1
ATOM 561 C CA . LEU A 1 74 ? -1.214 3.998 7.661 1.00 97.50 74 LEU A CA 1
ATOM 562 C C . LEU A 1 74 ? -2.066 5.236 7.881 1.00 97.50 74 LEU A C 1
ATOM 564 O O . LEU A 1 74 ? -1.792 6.021 8.783 1.00 97.50 74 LEU A O 1
ATOM 568 N N . ALA A 1 75 ? -3.127 5.365 7.096 1.00 97.12 75 ALA A N 1
ATOM 569 C CA . ALA A 1 75 ? -4.233 6.234 7.430 1.00 97.12 75 ALA A CA 1
ATOM 570 C C . ALA A 1 75 ? -5.538 5.445 7.485 1.00 97.12 75 ALA A C 1
ATOM 572 O O . ALA A 1 75 ? -5.845 4.631 6.611 1.00 97.12 75 ALA A O 1
ATOM 573 N N . LEU A 1 76 ? -6.323 5.725 8.518 1.00 97.25 76 LEU A N 1
ATOM 574 C CA . LEU A 1 76 ? -7.673 5.210 8.694 1.00 97.25 76 LEU A CA 1
ATOM 575 C C . LEU A 1 76 ? -8.631 6.389 8.613 1.00 97.25 76 LEU A C 1
ATOM 577 O O . LEU A 1 76 ? -8.393 7.429 9.221 1.00 97.25 76 LEU A O 1
ATOM 581 N N . ASN A 1 77 ? -9.701 6.255 7.831 1.00 96.25 77 ASN A N 1
ATOM 582 C CA . ASN A 1 77 ? -10.688 7.321 7.642 1.00 96.25 77 ASN A CA 1
ATOM 583 C C . ASN A 1 77 ? -10.038 8.671 7.262 1.00 96.25 77 ASN A C 1
ATOM 585 O O . ASN A 1 77 ? -10.454 9.728 7.726 1.00 96.25 77 ASN A O 1
ATOM 589 N N . GLN A 1 78 ? -9.018 8.616 6.391 1.00 93.88 78 GLN A N 1
ATOM 590 C CA . GLN A 1 78 ? -8.242 9.763 5.882 1.00 93.88 78 GLN A CA 1
ATOM 591 C C . GLN A 1 78 ? -7.326 10.455 6.909 1.00 93.88 78 GLN A C 1
ATOM 593 O O . GLN A 1 78 ? -6.731 11.486 6.596 1.00 93.88 78 GLN A O 1
ATOM 598 N N . GLN A 1 79 ? -7.163 9.887 8.104 1.00 94.88 79 GLN A N 1
ATOM 599 C CA . GLN A 1 79 ? -6.299 10.414 9.159 1.00 94.88 79 GLN A CA 1
ATOM 600 C C . GLN A 1 79 ? -5.101 9.493 9.372 1.00 94.88 79 GLN A C 1
ATOM 602 O O . GLN A 1 79 ? -5.277 8.278 9.436 1.00 94.88 79 GLN A O 1
ATOM 607 N N . ASP A 1 80 ? -3.899 10.070 9.476 1.00 95.19 80 ASP A N 1
ATOM 608 C CA . ASP A 1 80 ? -2.686 9.338 9.868 1.00 95.19 80 ASP A CA 1
ATOM 609 C C . ASP A 1 80 ? -2.926 8.579 11.178 1.00 95.19 80 ASP A C 1
ATOM 611 O O . ASP A 1 80 ? -3.533 9.118 12.108 1.00 95.19 80 ASP A O 1
ATOM 615 N N . TYR A 1 81 ? -2.492 7.321 11.226 1.00 95.31 81 TYR A N 1
ATOM 616 C CA . TYR A 1 81 ? -2.889 6.398 12.278 1.00 95.31 81 TYR A CA 1
ATOM 617 C C . TYR A 1 81 ? -1.707 5.603 12.861 1.00 95.31 81 TYR A C 1
ATOM 619 O O . TYR A 1 81 ? -1.153 4.718 12.194 1.00 95.31 81 TYR A O 1
ATOM 627 N N . PRO A 1 82 ? -1.339 5.844 14.133 1.00 93.44 82 PRO A N 1
ATOM 628 C CA . PRO A 1 82 ? -0.323 5.065 14.835 1.00 93.44 82 PRO A CA 1
ATOM 629 C C . PRO A 1 82 ? -0.845 3.674 15.228 1.00 93.44 82 PRO A C 1
ATOM 631 O O . PRO A 1 82 ? -1.813 3.554 15.972 1.00 93.44 82 PRO A O 1
ATOM 634 N N . LEU A 1 83 ? -0.167 2.606 14.806 1.00 90.31 83 LEU A N 1
ATOM 635 C CA . LEU A 1 83 ? -0.494 1.206 15.100 1.00 90.31 83 LEU A CA 1
ATOM 636 C C . LEU A 1 83 ? -0.552 0.875 16.598 1.00 90.31 83 LEU A C 1
ATOM 638 O O . LEU A 1 83 ? -1.135 -0.137 16.969 1.00 90.31 83 LEU A O 1
ATOM 642 N N . GLN A 1 84 ? 0.087 1.671 17.459 1.00 86.50 84 GLN A N 1
ATOM 643 C CA . GLN A 1 84 ? 0.048 1.457 18.909 1.00 86.50 84 GLN A CA 1
ATOM 644 C C . GLN A 1 84 ? -1.260 1.952 19.543 1.00 86.50 84 GLN A C 1
ATOM 646 O O . GLN A 1 84 ? -1.503 1.681 20.719 1.00 86.50 84 GLN A O 1
ATOM 651 N N . GLN A 1 85 ? -2.083 2.702 18.805 1.00 88.81 85 GLN A N 1
ATOM 652 C CA . GLN A 1 85 ? -3.361 3.202 19.299 1.00 88.81 85 GLN A CA 1
ATOM 653 C C . GLN A 1 85 ? -4.481 2.157 19.144 1.00 88.81 85 GLN A C 1
ATOM 655 O O . GLN A 1 85 ? -4.427 1.313 18.248 1.00 88.81 85 GLN A O 1
ATOM 660 N N . PRO A 1 86 ? -5.519 2.199 20.004 1.00 91.44 86 PRO A N 1
ATOM 661 C CA . PRO A 1 86 ? -6.711 1.372 19.837 1.00 91.44 86 PRO A CA 1
ATOM 662 C C . PRO A 1 86 ? -7.474 1.744 18.566 1.00 91.44 86 PRO A C 1
ATOM 664 O O . PRO A 1 86 ? -7.860 2.906 18.395 1.00 91.44 86 PRO A O 1
ATOM 667 N N . LEU A 1 87 ? -7.714 0.756 17.701 1.00 91.69 87 LEU A N 1
ATOM 668 C CA . LEU A 1 87 ? -8.368 0.951 16.407 1.00 91.69 87 LEU A CA 1
ATOM 669 C C . LEU A 1 87 ? -9.748 1.605 16.548 1.00 91.69 87 LEU A C 1
ATOM 671 O O . LEU A 1 87 ? -10.518 1.227 17.437 1.00 91.69 87 LEU A O 1
ATOM 675 N N . PRO A 1 88 ? -10.093 2.562 15.669 1.00 89.88 88 PRO A N 1
ATOM 676 C CA . PRO A 1 88 ? -11.407 3.175 15.694 1.00 89.88 88 PRO A CA 1
ATOM 677 C C . PRO A 1 88 ? -12.476 2.148 15.314 1.00 89.88 88 PRO A C 1
ATOM 679 O O . PRO A 1 88 ? -12.276 1.286 14.457 1.00 89.88 88 PRO A O 1
ATOM 682 N N . HIS A 1 89 ? -13.654 2.278 15.917 1.00 86.44 89 HIS A N 1
ATOM 683 C CA . HIS A 1 89 ? -14.834 1.586 15.418 1.00 86.44 89 HIS A CA 1
ATOM 684 C C . HIS A 1 89 ? -15.208 2.138 14.038 1.00 86.44 89 HIS A C 1
ATOM 686 O O . HIS A 1 89 ? -15.076 3.338 13.801 1.00 86.44 89 HIS A O 1
ATOM 692 N N . LYS A 1 90 ? -15.732 1.274 13.161 1.00 93.25 90 LYS A N 1
ATOM 693 C CA . LYS A 1 90 ? -16.229 1.642 11.829 1.00 93.25 90 LYS A CA 1
ATOM 694 C C . LY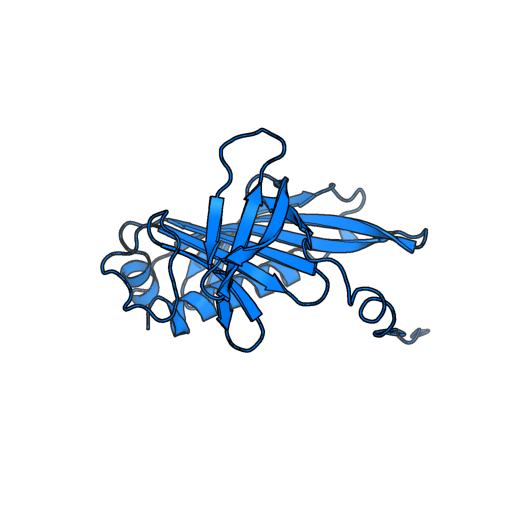S A 1 90 ? -15.153 2.303 10.950 1.00 93.25 90 LYS A C 1
ATOM 696 O O . LYS A 1 90 ? -15.133 3.512 10.715 1.00 93.25 90 LYS A O 1
ATOM 701 N N . ILE A 1 91 ? -14.244 1.477 10.447 1.00 97.00 91 ILE A N 1
ATOM 702 C CA . ILE A 1 91 ? -13.217 1.904 9.493 1.00 97.00 91 ILE A CA 1
ATOM 703 C C . ILE A 1 91 ? -13.854 1.926 8.104 1.00 97.00 91 ILE A C 1
ATOM 705 O O . ILE A 1 91 ? -14.124 0.878 7.533 1.00 97.00 91 ILE A O 1
ATOM 709 N N . GLU A 1 92 ? -14.118 3.108 7.563 1.00 97.75 92 GLU A N 1
ATOM 710 C CA . GLU A 1 92 ? -14.729 3.295 6.242 1.00 97.75 92 GLU A CA 1
ATOM 711 C C . GLU A 1 92 ? -13.680 3.353 5.125 1.00 97.75 92 GLU A C 1
ATOM 713 O O . GLU A 1 92 ? -13.959 3.005 3.977 1.00 97.75 92 GLU A O 1
ATOM 718 N N . ARG A 1 93 ? -12.452 3.773 5.454 1.00 97.94 93 ARG A N 1
ATOM 719 C CA . ARG A 1 93 ? -11.333 3.834 4.509 1.00 97.94 93 ARG A CA 1
ATOM 720 C C . ARG A 1 93 ? -10.035 3.382 5.160 1.00 97.94 93 ARG A C 1
ATOM 722 O O . ARG A 1 93 ? -9.676 3.885 6.223 1.00 97.94 93 ARG A O 1
ATOM 729 N N . VAL A 1 94 ? -9.320 2.492 4.482 1.00 98.19 94 VAL A N 1
ATOM 730 C CA . VAL A 1 94 ? -7.937 2.120 4.795 1.00 98.19 94 VAL A CA 1
ATOM 731 C C . VAL A 1 94 ? -7.056 2.635 3.672 1.00 98.19 94 VAL A C 1
ATOM 733 O O . VAL A 1 94 ? -7.335 2.384 2.503 1.00 98.19 94 VAL A O 1
ATOM 736 N N . GLU A 1 95 ? -5.995 3.341 4.030 1.00 97.69 95 GLU A N 1
ATOM 737 C CA . GLU A 1 95 ? -4.914 3.715 3.131 1.00 97.69 95 GLU A CA 1
ATOM 738 C C . GLU A 1 95 ? -3.603 3.220 3.740 1.00 97.69 95 GLU A C 1
ATOM 740 O O . GLU A 1 95 ? -3.261 3.578 4.868 1.00 97.69 95 GLU A O 1
ATOM 745 N N . PHE A 1 96 ? -2.896 2.359 3.019 1.00 96.75 96 PHE A N 1
ATOM 746 C CA . PHE A 1 96 ? -1.738 1.643 3.536 1.00 96.75 96 PHE A CA 1
ATOM 747 C C . PHE A 1 96 ? -0.583 1.723 2.545 1.00 96.75 96 PHE A C 1
ATOM 749 O O . PHE A 1 96 ? -0.756 1.438 1.364 1.00 96.75 96 PHE A O 1
ATOM 756 N N . TYR A 1 97 ? 0.594 2.081 3.049 1.00 96.38 97 TYR A N 1
ATOM 757 C CA . TYR A 1 97 ? 1.845 2.071 2.303 1.00 96.38 97 TYR A CA 1
ATOM 758 C C . TYR A 1 97 ? 2.790 1.089 2.984 1.00 96.38 97 TYR A C 1
ATOM 760 O O . TYR A 1 97 ? 3.101 1.260 4.164 1.00 96.38 97 TYR A O 1
ATOM 768 N N . GLU A 1 98 ? 3.300 0.108 2.249 1.00 94.94 98 GLU A N 1
ATOM 769 C CA . GLU A 1 98 ? 4.430 -0.713 2.674 1.00 94.94 98 GLU A CA 1
ATOM 770 C C . GLU A 1 98 ? 5.682 -0.310 1.898 1.00 94.94 98 GLU A C 1
ATOM 772 O O . GLU A 1 98 ? 5.707 -0.315 0.669 1.00 94.94 98 GLU A O 1
ATOM 777 N N . LEU A 1 99 ? 6.744 0.020 2.626 1.00 92.19 99 LEU A N 1
ATOM 778 C CA . LEU A 1 99 ? 8.039 0.367 2.067 1.00 92.19 99 LEU A CA 1
ATOM 779 C C . LEU A 1 99 ? 8.961 -0.842 2.235 1.00 92.19 99 LEU A C 1
ATOM 781 O O . LEU A 1 99 ? 9.421 -1.161 3.338 1.00 92.19 99 LEU A O 1
ATOM 785 N N . GLY A 1 100 ? 9.193 -1.534 1.125 1.00 82.19 100 GLY A N 1
ATOM 786 C CA . GLY A 1 100 ? 10.011 -2.734 1.058 1.00 82.19 100 GLY A CA 1
ATOM 787 C C . GLY A 1 100 ? 11.510 -2.436 1.036 1.00 82.19 100 GLY A C 1
ATOM 788 O O . GLY A 1 100 ? 11.975 -1.353 0.663 1.00 82.19 100 GLY A O 1
ATOM 789 N N . GLN A 1 101 ? 12.301 -3.444 1.403 1.00 67.12 101 GLN A N 1
ATOM 790 C CA . GLN A 1 101 ? 13.751 -3.406 1.218 1.00 67.12 101 GLN A CA 1
ATOM 791 C C . GLN A 1 101 ? 14.075 -3.279 -0.282 1.00 67.12 101 GLN A C 1
ATOM 793 O O . GLN A 1 101 ? 13.341 -3.802 -1.107 1.00 67.12 101 GLN A O 1
ATOM 798 N N . ALA A 1 102 ? 15.158 -2.580 -0.640 1.00 67.88 102 ALA A N 1
ATOM 799 C CA . ALA A 1 102 ? 15.533 -2.234 -2.024 1.00 67.88 102 ALA A CA 1
ATOM 800 C C . ALA A 1 102 ? 14.656 -1.177 -2.740 1.00 67.88 102 ALA A C 1
ATOM 802 O O . ALA A 1 102 ? 14.781 -1.006 -3.950 1.00 67.88 102 ALA A O 1
ATOM 803 N N . GLY A 1 103 ? 13.849 -0.408 -1.998 1.00 73.88 103 GLY A N 1
ATOM 804 C CA . GLY A 1 103 ? 13.160 0.780 -2.525 1.00 73.88 103 GLY A CA 1
ATOM 805 C C . GLY A 1 103 ? 11.782 0.506 -3.126 1.00 73.88 103 GLY A C 1
ATOM 806 O O . GLY A 1 103 ? 11.237 1.369 -3.800 1.00 73.88 103 GLY A O 1
ATOM 807 N N . PHE A 1 104 ? 11.209 -0.672 -2.885 1.00 87.06 104 PHE A N 1
ATOM 808 C CA . PHE A 1 104 ? 9.835 -0.969 -3.286 1.00 87.06 104 PHE A CA 1
ATOM 809 C C . PHE A 1 104 ? 8.849 -0.152 -2.449 1.00 87.06 104 PHE A C 1
ATOM 811 O O . PHE A 1 104 ? 9.044 0.010 -1.243 1.00 87.06 104 PHE A O 1
ATOM 818 N N . VAL A 1 105 ? 7.778 0.323 -3.079 1.00 94.19 105 VAL A N 1
ATOM 819 C CA . VAL A 1 105 ? 6.669 0.997 -2.393 1.00 94.19 105 VAL A CA 1
ATOM 820 C C . VAL A 1 105 ? 5.377 0.381 -2.880 1.00 94.19 105 VAL A C 1
ATOM 822 O O . VAL A 1 105 ? 5.134 0.337 -4.079 1.00 94.19 105 VAL A O 1
ATOM 825 N N . ASP A 1 106 ? 4.575 -0.108 -1.953 1.00 95.69 106 ASP A N 1
ATOM 826 C CA . ASP A 1 106 ? 3.348 -0.832 -2.234 1.00 95.69 106 ASP A CA 1
ATOM 827 C C . ASP A 1 106 ? 2.186 -0.121 -1.543 1.00 95.69 106 ASP A C 1
ATOM 829 O O . ASP A 1 106 ? 2.171 0.001 -0.316 1.00 95.69 106 ASP A O 1
ATOM 833 N N . VAL A 1 107 ? 1.275 0.432 -2.337 1.00 97.25 107 VAL A N 1
ATOM 834 C CA . VAL A 1 107 ? 0.236 1.362 -1.896 1.00 97.25 107 VAL A CA 1
ATOM 835 C C . VAL A 1 107 ? -1.127 0.738 -2.117 1.00 97.25 107 VAL A C 1
ATOM 837 O O . VAL A 1 107 ? -1.420 0.251 -3.205 1.00 97.25 107 VAL A O 1
ATOM 840 N N . TYR A 1 108 ? -1.975 0.812 -1.098 1.00 97.94 108 TYR A N 1
ATOM 841 C CA . TYR A 1 108 ? -3.332 0.288 -1.113 1.00 97.94 108 TYR A CA 1
ATOM 842 C C . TYR A 1 108 ? -4.311 1.344 -0.632 1.00 97.94 108 TYR A C 1
ATOM 844 O O . TYR A 1 108 ? -4.058 2.043 0.352 1.00 97.94 108 TYR A O 1
ATOM 852 N N . GLN A 1 109 ? -5.481 1.370 -1.256 1.00 98.19 109 GLN A N 1
ATOM 853 C CA . GLN A 1 109 ? -6.648 2.062 -0.743 1.00 98.19 109 GLN A CA 1
ATOM 854 C C . GLN A 1 109 ? -7.878 1.169 -0.848 1.00 98.19 109 GLN A C 1
ATOM 856 O O . GLN A 1 109 ? -8.193 0.640 -1.910 1.00 98.19 109 GLN A O 1
ATOM 861 N N . ILE A 1 110 ? -8.587 1.029 0.268 1.00 98.25 110 ILE A N 1
ATOM 862 C CA . ILE A 1 110 ? -9.827 0.259 0.374 1.00 98.25 110 ILE A CA 1
ATOM 863 C C . ILE A 1 110 ? -10.892 1.168 0.964 1.00 98.25 110 ILE A C 1
ATOM 865 O O . ILE A 1 110 ? -10.634 1.875 1.942 1.00 98.25 110 ILE A O 1
ATOM 869 N N . GLN A 1 111 ? -12.097 1.117 0.402 1.00 97.31 111 GLN A N 1
ATOM 870 C CA . GLN A 1 111 ? -13.251 1.848 0.911 1.00 97.31 111 GLN A CA 1
ATOM 871 C C . GLN A 1 111 ? -14.465 0.924 1.051 1.00 97.31 111 GLN A C 1
ATOM 873 O O . GLN A 1 111 ? -14.789 0.161 0.144 1.00 97.31 111 GLN A O 1
ATOM 878 N N . ALA A 1 112 ? -15.144 1.003 2.194 1.00 96.25 112 ALA A N 1
ATOM 879 C CA . ALA A 1 112 ? -16.369 0.265 2.494 1.00 96.25 112 ALA A CA 1
ATOM 880 C C . ALA A 1 112 ? -17.210 1.026 3.534 1.00 96.25 112 ALA A C 1
ATOM 882 O O . ALA A 1 112 ? -16.744 1.982 4.141 1.00 96.25 112 ALA A O 1
ATOM 883 N N . THR A 1 113 ? -18.451 0.598 3.791 1.00 96.00 113 THR A N 1
ATOM 884 C CA . THR A 1 113 ? -19.239 1.141 4.921 1.00 96.00 113 THR A CA 1
ATOM 885 C C . THR A 1 113 ? -18.611 0.806 6.277 1.00 96.00 113 THR A C 1
ATOM 887 O O . THR A 1 113 ? -18.734 1.571 7.227 1.00 96.00 113 THR A O 1
ATOM 890 N N . ASP A 1 114 ? -17.977 -0.362 6.361 1.00 96.25 114 ASP A N 1
ATOM 891 C CA . ASP A 1 114 ? -17.129 -0.803 7.464 1.00 96.25 114 ASP A CA 1
ATOM 892 C C . ASP A 1 114 ? -16.241 -1.933 6.922 1.00 96.25 114 ASP A C 1
ATOM 894 O O . ASP A 1 114 ? -16.725 -3.030 6.617 1.00 96.25 114 ASP A O 1
ATOM 898 N N . VAL A 1 115 ? -14.954 -1.636 6.743 1.00 97.12 115 VAL A N 1
ATOM 899 C CA . VAL A 1 115 ? -13.944 -2.539 6.183 1.00 97.12 115 VAL A CA 1
ATOM 900 C C . VAL A 1 115 ? -13.836 -3.806 7.021 1.00 97.12 115 VAL A C 1
ATOM 902 O O . VAL A 1 115 ? -13.808 -4.897 6.458 1.00 97.12 115 VAL A O 1
ATOM 905 N N . CYS A 1 116 ? -13.842 -3.699 8.350 1.00 95.75 116 CYS A N 1
ATOM 906 C CA . CYS A 1 116 ? -13.664 -4.866 9.206 1.00 95.75 116 CYS A CA 1
ATOM 907 C C . CYS A 1 116 ? -14.911 -5.723 9.307 1.00 95.75 116 CYS A C 1
ATOM 909 O O . CYS A 1 116 ? -14.804 -6.950 9.293 1.00 95.75 116 CYS A O 1
ATOM 911 N N . HIS A 1 117 ? -16.092 -5.111 9.339 1.00 95.44 117 HIS A N 1
ATOM 912 C CA . HIS A 1 117 ? -17.328 -5.873 9.220 1.00 95.44 117 HIS A CA 1
ATOM 913 C C . HIS A 1 117 ? -17.387 -6.606 7.870 1.00 95.44 117 HIS A C 1
ATOM 915 O O . HIS A 1 117 ? -17.692 -7.796 7.828 1.00 95.44 117 HIS A O 1
ATOM 921 N N . ALA A 1 118 ? -17.084 -5.933 6.756 1.00 95.00 118 ALA A N 1
ATOM 922 C CA . ALA A 1 118 ? -17.058 -6.575 5.442 1.00 95.00 118 ALA A CA 1
ATOM 923 C C . ALA A 1 118 ? -16.047 -7.733 5.394 1.00 95.00 118 ALA A C 1
ATOM 925 O O . ALA A 1 118 ? -16.429 -8.848 5.037 1.00 95.00 118 ALA A O 1
ATOM 926 N N . PHE A 1 119 ? -14.812 -7.498 5.845 1.00 95.50 119 PHE A N 1
ATOM 927 C CA . PHE A 1 119 ? -13.735 -8.487 5.843 1.00 95.50 119 PHE A CA 1
ATOM 928 C C . PHE A 1 119 ? -14.074 -9.728 6.683 1.00 95.50 119 PHE A C 1
ATOM 930 O O . PHE A 1 119 ? -14.042 -10.844 6.169 1.00 95.50 119 PHE A O 1
ATOM 937 N N . ARG A 1 120 ? -14.503 -9.547 7.943 1.00 92.44 120 ARG A N 1
ATOM 938 C CA . ARG A 1 120 ? -14.859 -10.655 8.858 1.00 92.44 120 ARG A CA 1
ATOM 939 C C . ARG A 1 120 ? -16.069 -11.464 8.396 1.00 92.44 120 ARG A C 1
ATOM 941 O O . ARG A 1 120 ? -16.188 -12.643 8.715 1.00 92.44 120 ARG A O 1
ATOM 948 N N . HIS A 1 121 ? -16.979 -10.837 7.655 1.00 94.12 121 HIS A N 1
ATOM 949 C CA . HIS A 1 121 ? -18.135 -11.510 7.065 1.00 94.12 121 HIS A CA 1
ATOM 950 C C . HIS A 1 121 ? -17.875 -12.014 5.639 1.00 94.12 121 HIS A C 1
ATOM 952 O O . HIS A 1 121 ? -18.832 -12.370 4.953 1.00 94.12 121 HIS A O 1
ATOM 958 N N . HIS A 1 122 ? -16.609 -12.071 5.204 1.00 93.38 122 HIS A N 1
ATOM 959 C CA . HIS A 1 122 ? -16.190 -12.553 3.884 1.00 93.38 122 HIS A CA 1
ATOM 960 C C . HIS A 1 122 ? -16.893 -11.835 2.725 1.00 93.38 122 HIS A C 1
ATOM 962 O O . HIS A 1 122 ? -17.082 -12.403 1.648 1.00 93.38 122 HIS A O 1
ATOM 968 N N . LYS A 1 123 ? -17.318 -10.587 2.947 1.00 95.00 123 LYS A N 1
ATOM 969 C CA . LYS A 1 123 ? -17.881 -9.758 1.888 1.00 95.00 123 LYS A CA 1
ATOM 970 C C . LYS A 1 123 ? -16.740 -9.251 1.007 1.00 95.00 123 LYS A C 1
ATOM 972 O O . LYS A 1 123 ? -15.677 -8.933 1.546 1.00 95.00 123 LYS A O 1
ATOM 977 N N . PRO A 1 124 ? -16.957 -9.134 -0.309 1.00 95.81 124 PRO A N 1
ATOM 978 C CA . PRO A 1 124 ? 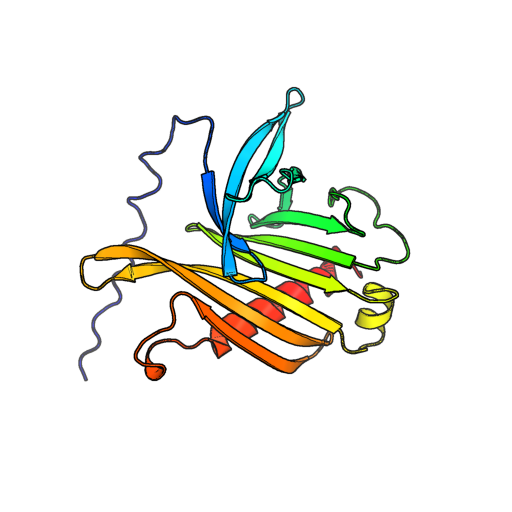-15.943 -8.588 -1.189 1.00 95.81 124 PRO A CA 1
ATOM 979 C C . PRO A 1 124 ? -15.528 -7.166 -0.802 1.00 95.81 124 PRO A C 1
ATOM 981 O O . PRO A 1 124 ? -16.367 -6.324 -0.469 1.00 95.81 124 PRO A O 1
ATOM 984 N N . LEU A 1 125 ? -14.226 -6.911 -0.872 1.00 97.62 125 LEU A N 1
ATOM 985 C CA . LEU A 1 125 ? -13.601 -5.601 -0.754 1.00 97.62 125 LEU A CA 1
ATOM 986 C C . LEU A 1 125 ? -12.919 -5.254 -2.071 1.00 97.62 125 LEU A C 1
ATOM 988 O O . LEU A 1 125 ? -12.269 -6.099 -2.679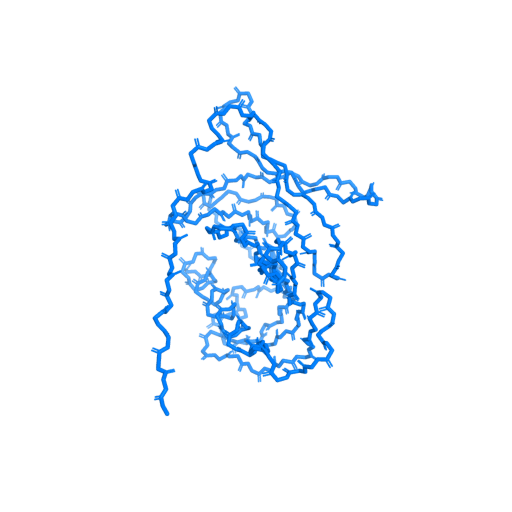 1.00 97.62 125 LEU A O 1
ATOM 992 N N . ASN A 1 126 ? -13.021 -3.991 -2.472 1.00 97.50 126 ASN A N 1
ATOM 993 C CA . ASN A 1 126 ? -12.284 -3.459 -3.611 1.00 97.50 126 ASN A CA 1
ATOM 994 C C . ASN A 1 126 ? -11.036 -2.728 -3.113 1.00 97.50 126 ASN A C 1
ATOM 996 O O . ASN A 1 126 ? -11.136 -1.870 -2.232 1.00 97.50 126 ASN A O 1
ATOM 1000 N N . ALA A 1 127 ? -9.881 -3.064 -3.682 1.00 97.75 127 ALA A N 1
ATOM 1001 C CA . ALA A 1 127 ? -8.625 -2.361 -3.474 1.00 97.75 127 ALA A CA 1
ATOM 1002 C C . ALA A 1 127 ? -8.203 -1.634 -4.753 1.00 97.75 127 ALA A C 1
ATOM 1004 O O . ALA A 1 127 ? -8.089 -2.245 -5.818 1.00 97.75 127 ALA A O 1
ATOM 1005 N N . GLU A 1 128 ? -7.918 -0.343 -4.622 1.00 98.19 128 GLU A N 1
ATOM 1006 C CA . GLU A 1 128 ? -7.037 0.380 -5.537 1.00 98.19 128 GLU A CA 1
ATOM 1007 C C . GLU A 1 128 ? -5.595 0.160 -5.075 1.00 98.19 128 GLU A C 1
ATOM 1009 O O . GLU A 1 128 ? -5.306 0.245 -3.878 1.00 98.19 128 GLU A O 1
ATOM 1014 N N . HIS A 1 129 ? -4.697 -0.141 -6.008 1.00 97.81 129 HIS A N 1
ATOM 1015 C CA . HIS A 1 129 ? -3.345 -0.582 -5.697 1.00 97.81 129 HIS A CA 1
ATOM 1016 C C . HIS A 1 129 ? -2.307 0.005 -6.655 1.00 97.81 129 HIS A C 1
ATOM 1018 O O . HIS A 1 129 ? -2.531 0.078 -7.864 1.00 97.81 129 HIS A O 1
ATOM 1024 N N . ALA A 1 130 ? -1.149 0.372 -6.110 1.00 97.12 130 ALA A N 1
ATOM 1025 C CA . ALA A 1 130 ? 0.032 0.742 -6.875 1.00 97.12 130 ALA A CA 1
ATOM 1026 C C . ALA A 1 130 ? 1.282 0.118 -6.257 1.00 97.12 130 ALA A C 1
ATOM 1028 O O . ALA A 1 130 ? 1.668 0.454 -5.138 1.00 97.12 130 ALA A O 1
ATOM 1029 N N . LEU A 1 131 ? 1.959 -0.736 -7.021 1.00 95.38 131 LEU A N 1
ATOM 1030 C CA . LEU A 1 131 ? 3.257 -1.286 -6.653 1.00 95.38 131 LEU A CA 1
ATOM 1031 C C . LEU A 1 131 ? 4.350 -0.614 -7.474 1.00 95.38 131 LEU A C 1
ATOM 1033 O O . LEU A 1 131 ? 4.415 -0.794 -8.684 1.00 95.38 131 LEU A O 1
ATOM 1037 N N . THR A 1 132 ? 5.252 0.098 -6.813 1.00 94.62 132 THR A N 1
ATOM 1038 C CA . THR A 1 132 ? 6.485 0.632 -7.395 1.00 94.62 132 THR A CA 1
ATOM 1039 C C . THR A 1 132 ? 7.646 -0.313 -7.128 1.00 94.62 132 THR A C 1
ATOM 1041 O O . THR A 1 132 ? 7.891 -0.721 -5.991 1.00 94.62 132 THR A O 1
ATOM 1044 N N . PHE A 1 133 ? 8.411 -0.604 -8.172 1.00 89.75 133 PHE A N 1
ATOM 1045 C CA . PHE A 1 133 ? 9.621 -1.409 -8.124 1.00 89.75 133 PHE A CA 1
ATOM 1046 C C . PHE A 1 133 ? 10.691 -0.847 -9.063 1.00 89.75 133 PHE A C 1
ATOM 1048 O O . PHE A 1 133 ? 10.421 -0.010 -9.921 1.00 89.75 133 PHE A O 1
ATOM 1055 N N . TYR A 1 134 ? 11.930 -1.308 -8.897 1.00 86.00 134 TYR A N 1
ATOM 1056 C CA . TYR A 1 134 ? 13.063 -0.836 -9.686 1.00 86.00 134 TYR A CA 1
ATOM 1057 C C . TYR A 1 134 ? 13.735 -1.997 -10.412 1.00 86.00 134 TYR A C 1
ATOM 1059 O O . TYR A 1 134 ? 14.066 -3.016 -9.806 1.00 86.00 134 TYR A O 1
ATOM 1067 N N . GLN A 1 135 ? 13.968 -1.829 -11.710 1.00 79.75 135 GLN A N 1
ATOM 1068 C CA . GLN A 1 135 ? 14.639 -2.813 -12.559 1.00 79.75 135 GLN A CA 1
ATOM 1069 C C . GLN A 1 135 ? 15.839 -2.176 -13.246 1.00 79.75 135 GLN A C 1
ATOM 1071 O O . GLN A 1 135 ? 15.850 -0.976 -13.509 1.00 79.75 135 GLN A O 1
ATOM 1076 N N . ARG A 1 136 ? 16.874 -2.966 -13.537 1.00 80.50 136 ARG A N 1
ATOM 1077 C CA . ARG A 1 136 ? 17.976 -2.505 -14.387 1.00 80.50 136 ARG A CA 1
ATOM 1078 C C . ARG A 1 136 ? 17.621 -2.764 -15.844 1.00 80.50 136 ARG A C 1
ATOM 1080 O O . ARG A 1 136 ? 17.219 -3.874 -16.181 1.00 80.50 136 ARG A O 1
ATOM 1087 N N . ASP A 1 137 ? 17.785 -1.756 -16.688 1.00 79.31 137 ASP A N 1
ATOM 1088 C CA . ASP A 1 137 ? 17.679 -1.922 -18.133 1.00 79.31 137 ASP A CA 1
ATOM 1089 C C . ASP A 1 137 ? 18.889 -2.703 -18.697 1.00 79.31 137 ASP A C 1
ATOM 1091 O O . ASP A 1 137 ? 19.853 -2.969 -17.966 1.00 79.31 137 ASP A O 1
ATOM 1095 N N . PRO A 1 138 ? 18.876 -3.105 -19.984 1.00 77.25 138 PRO A N 1
ATOM 1096 C CA . PRO A 1 138 ? 19.999 -3.817 -20.599 1.00 77.25 138 PRO A CA 1
ATOM 1097 C C . PRO A 1 138 ? 21.331 -3.049 -20.569 1.00 77.25 138 PRO A C 1
ATOM 1099 O O . PRO A 1 138 ? 22.391 -3.658 -20.698 1.00 77.25 138 PRO A O 1
ATOM 1102 N N . GLN A 1 139 ? 21.295 -1.725 -20.393 1.00 85.88 139 GLN A N 1
ATOM 1103 C CA . GLN A 1 139 ? 22.463 -0.859 -20.227 1.00 85.88 139 GLN A CA 1
ATOM 1104 C C . GLN A 1 139 ? 22.924 -0.767 -18.758 1.00 85.88 139 GLN A C 1
ATOM 1106 O O . GLN A 1 139 ? 23.915 -0.102 -18.456 1.00 85.88 139 GLN A O 1
ATOM 1111 N N . GLY A 1 140 ? 22.234 -1.448 -17.840 1.00 81.25 140 GLY A N 1
ATOM 1112 C CA . GLY A 1 140 ? 22.531 -1.498 -16.413 1.00 81.25 140 GLY A CA 1
ATOM 1113 C C . GLY A 1 140 ? 21.995 -0.310 -15.611 1.00 81.25 140 GLY A C 1
ATOM 1114 O O . GLY A 1 140 ? 22.256 -0.251 -14.400 1.00 81.25 140 GLY A O 1
ATOM 1115 N N . GLN A 1 141 ? 21.256 0.611 -16.241 1.00 84.69 141 GLN A N 1
ATOM 1116 C CA . GLN A 1 141 ? 20.657 1.770 -15.583 1.00 84.69 141 GLN A CA 1
ATOM 1117 C C . GLN A 1 141 ? 19.401 1.358 -14.818 1.00 84.69 141 GLN A C 1
ATOM 1119 O O . GLN A 1 141 ? 18.557 0.622 -15.325 1.00 84.69 141 GLN A O 1
ATOM 1124 N N . LEU A 1 142 ? 19.275 1.838 -13.582 1.00 82.19 142 LEU A N 1
ATOM 1125 C CA . LEU A 1 142 ? 18.097 1.587 -12.762 1.00 82.19 142 LEU A CA 1
ATOM 1126 C C . LEU A 1 142 ? 16.924 2.433 -13.271 1.00 82.19 142 LEU A C 1
ATOM 1128 O O . LEU A 1 142 ? 17.044 3.652 -13.385 1.00 82.19 142 LEU A O 1
ATOM 1132 N N . ARG A 1 143 ? 15.791 1.792 -13.540 1.00 86.69 143 ARG A N 1
ATOM 1133 C CA . ARG A 1 143 ? 14.541 2.427 -13.950 1.00 86.69 143 ARG A CA 1
ATOM 1134 C C . ARG A 1 143 ? 13.440 2.105 -12.954 1.00 86.69 143 ARG A C 1
ATOM 1136 O O . ARG A 1 143 ? 13.340 0.976 -12.478 1.00 86.69 143 ARG A O 1
ATOM 1143 N N . MET A 1 144 ? 12.635 3.117 -12.653 1.00 90.12 144 MET A N 1
ATOM 1144 C CA . MET A 1 144 ? 11.421 2.973 -11.858 1.00 90.12 144 MET A CA 1
ATOM 1145 C C . MET A 1 144 ? 10.316 2.384 -12.733 1.00 90.12 144 MET A C 1
ATOM 1147 O O . MET A 1 144 ? 10.128 2.806 -13.877 1.00 90.12 144 MET A O 1
ATOM 1151 N N . SER A 1 145 ? 9.597 1.410 -12.197 1.00 90.81 145 SER A N 1
ATOM 1152 C CA . SER A 1 145 ? 8.449 0.781 -12.835 1.00 90.81 145 SER A CA 1
ATOM 1153 C C . SER A 1 145 ? 7.314 0.602 -11.832 1.00 90.81 145 SER A C 1
ATOM 1155 O O . SER A 1 145 ? 7.539 0.581 -10.622 1.00 90.81 145 SER A O 1
ATOM 1157 N N . GLY A 1 146 ? 6.090 0.544 -12.338 1.00 92.75 146 GLY A N 1
ATOM 1158 C CA . GLY A 1 146 ? 4.863 0.513 -11.560 1.00 92.75 146 GLY A CA 1
ATOM 1159 C C . GLY A 1 146 ? 3.907 -0.554 -12.073 1.00 92.75 146 GLY A C 1
ATOM 1160 O O . GLY A 1 146 ? 3.845 -0.782 -13.278 1.00 92.75 146 GLY A O 1
ATOM 1161 N N . LEU A 1 147 ? 3.157 -1.184 -11.174 1.00 94.31 147 LEU A N 1
ATOM 1162 C CA . LEU A 1 147 ? 1.967 -1.972 -11.484 1.00 94.31 147 LEU A CA 1
ATOM 1163 C C . LEU A 1 147 ? 0.776 -1.297 -10.799 1.00 94.31 147 LEU A C 1
ATOM 1165 O O . LEU A 1 147 ? 0.681 -1.320 -9.571 1.00 94.31 147 LEU A O 1
ATOM 1169 N N . ILE A 1 148 ? -0.094 -0.670 -11.588 1.00 96.19 148 ILE A N 1
ATOM 1170 C CA . ILE A 1 148 ? -1.321 -0.024 -11.114 1.00 96.19 148 ILE A CA 1
ATOM 1171 C C . ILE A 1 148 ? -2.465 -0.996 -11.322 1.00 96.19 148 ILE A C 1
ATOM 1173 O O . ILE A 1 148 ? -2.670 -1.476 -12.434 1.00 96.19 148 ILE A O 1
ATOM 1177 N N . SER A 1 149 ? -3.206 -1.306 -10.266 1.00 96.00 149 SER A N 1
ATOM 1178 C CA . SER A 1 149 ? -4.254 -2.317 -10.329 1.00 96.00 149 SER A CA 1
ATOM 1179 C C . SER A 1 149 ? -5.485 -1.921 -9.529 1.00 96.00 149 SER A C 1
ATOM 1181 O O . SER A 1 149 ? -5.414 -1.188 -8.546 1.00 96.00 149 SER A O 1
ATOM 1183 N N . GLN A 1 150 ? -6.623 -2.469 -9.933 1.00 96.81 150 GLN A N 1
ATOM 1184 C CA . GLN A 1 150 ? -7.846 -2.494 -9.147 1.00 96.81 150 GLN A CA 1
ATOM 1185 C C . GLN A 1 150 ? -8.313 -3.937 -9.059 1.00 96.81 150 GLN A C 1
ATOM 1187 O O . GLN A 1 150 ? -8.450 -4.603 -10.086 1.00 96.81 150 GLN A O 1
ATOM 1192 N N . PHE A 1 151 ? -8.554 -4.431 -7.851 1.00 96.25 151 PHE A N 1
ATOM 1193 C CA . PHE A 1 151 ? -8.977 -5.812 -7.658 1.00 96.25 151 PHE A CA 1
ATOM 1194 C C . PHE A 1 151 ? -9.975 -5.966 -6.517 1.00 96.25 151 PHE A C 1
ATOM 1196 O O . PHE A 1 151 ? -9.960 -5.225 -5.535 1.00 96.25 151 PHE A O 1
ATOM 1203 N N . GLU A 1 152 ? -10.838 -6.961 -6.668 1.00 96.94 152 GLU A N 1
ATOM 1204 C CA . GLU A 1 152 ? -11.799 -7.399 -5.672 1.00 96.94 152 GLU A CA 1
ATOM 1205 C C . GLU A 1 152 ? -11.245 -8.627 -4.944 1.00 96.94 152 GLU A C 1
ATOM 1207 O O . GLU A 1 152 ? -10.761 -9.573 -5.573 1.00 96.94 152 GLU A O 1
ATOM 1212 N N . PHE A 1 153 ? -11.307 -8.632 -3.617 1.00 96.38 153 PHE A N 1
ATOM 1213 C CA . PHE A 1 153 ? -10.804 -9.724 -2.792 1.00 96.38 153 PHE A CA 1
ATOM 1214 C C . PHE A 1 153 ? -11.647 -9.928 -1.529 1.00 96.38 153 PHE A C 1
ATOM 1216 O O . PHE A 1 153 ? -12.410 -9.062 -1.105 1.00 96.38 153 PHE A O 1
ATOM 1223 N N . SER A 1 154 ? -11.482 -11.090 -0.914 1.00 94.06 154 SER A N 1
ATOM 1224 C CA . SER A 1 154 ? -12.013 -11.464 0.398 1.00 94.06 154 SER A CA 1
ATOM 1225 C C . SER A 1 154 ? -10.877 -12.006 1.276 1.00 94.06 154 SER A C 1
ATOM 1227 O O . SER A 1 154 ? -9.729 -12.110 0.841 1.00 94.06 154 SER A O 1
ATOM 1229 N N . ASP A 1 155 ? -11.181 -12.396 2.517 1.00 91.25 155 ASP A N 1
ATOM 1230 C CA . ASP A 1 155 ? -10.195 -13.013 3.421 1.00 91.25 155 ASP A CA 1
ATOM 1231 C C . ASP A 1 155 ? -9.616 -14.347 2.895 1.00 91.25 155 ASP A C 1
ATOM 1233 O O . ASP A 1 155 ? -8.564 -14.800 3.331 1.00 91.25 155 ASP A O 1
ATOM 1237 N N . ASN A 1 156 ? -10.256 -14.995 1.920 1.00 89.38 156 ASN A N 1
ATOM 1238 C CA . ASN A 1 156 ? -9.815 -16.297 1.411 1.00 89.38 156 ASN A CA 1
ATOM 1239 C C . ASN A 1 156 ? -9.395 -16.305 -0.063 1.00 89.38 156 ASN A C 1
ATOM 1241 O O . ASN A 1 156 ? -8.709 -17.245 -0.474 1.00 89.38 156 ASN A O 1
ATOM 1245 N N . ALA A 1 157 ? -9.754 -15.296 -0.858 1.00 91.69 157 ALA A N 1
ATOM 1246 C CA . ALA A 1 157 ? -9.456 -15.299 -2.284 1.00 91.69 157 ALA A CA 1
ATOM 1247 C C . ALA A 1 157 ? -9.273 -13.896 -2.875 1.00 91.69 157 ALA A C 1
ATOM 1249 O O . ALA A 1 157 ? -9.927 -12.934 -2.478 1.00 91.69 157 ALA A O 1
ATOM 1250 N N . LEU A 1 158 ? -8.426 -13.826 -3.903 1.00 93.44 158 LEU A N 1
ATOM 1251 C CA . LEU A 1 158 ? -8.505 -12.788 -4.924 1.00 93.44 158 LEU A CA 1
ATOM 1252 C C . LEU A 1 158 ? -9.655 -13.178 -5.863 1.00 93.44 158 LEU A C 1
ATOM 1254 O O . LEU A 1 158 ? -9.600 -14.242 -6.478 1.00 93.44 158 LEU A O 1
ATOM 1258 N N . LEU A 1 159 ? -10.710 -12.367 -5.915 1.00 93.75 159 LEU A N 1
ATOM 1259 C CA . LEU A 1 159 ? -11.959 -12.701 -6.604 1.00 93.75 159 LEU A CA 1
ATOM 1260 C C . LEU A 1 159 ? -11.929 -12.247 -8.061 1.00 93.75 159 LEU A C 1
ATOM 1262 O O . LEU A 1 159 ? -12.242 -13.024 -8.963 1.00 93.75 159 LEU A O 1
ATOM 1266 N N . HIS A 1 160 ? -11.536 -10.995 -8.294 1.00 94.12 160 HIS A N 1
ATOM 1267 C CA . HIS A 1 160 ? -11.504 -10.421 -9.631 1.00 94.12 160 HIS A CA 1
ATOM 1268 C C . HIS A 1 160 ? -10.428 -9.342 -9.765 1.00 94.12 160 HIS A C 1
ATOM 1270 O O . HIS A 1 160 ? -10.152 -8.611 -8.819 1.00 94.12 160 HIS A O 1
ATOM 1276 N N . ILE A 1 161 ? -9.835 -9.225 -10.952 1.00 92.94 161 ILE A N 1
ATOM 1277 C CA . ILE A 1 161 ? -8.904 -8.149 -11.305 1.00 92.94 161 ILE A CA 1
ATOM 1278 C C . ILE A 1 161 ? -9.651 -7.235 -12.276 1.00 92.94 161 ILE A C 1
ATOM 1280 O O . ILE A 1 161 ? -9.832 -7.587 -13.438 1.00 92.94 161 ILE A O 1
ATOM 1284 N N . ASN A 1 162 ? -10.107 -6.084 -11.784 1.00 90.69 162 ASN A N 1
ATOM 1285 C CA . ASN A 1 162 ? -10.878 -5.108 -12.559 1.00 90.69 162 ASN A CA 1
ATOM 1286 C C . ASN A 1 162 ? -9.999 -4.390 -13.591 1.00 90.69 162 ASN A C 1
ATOM 1288 O O . ASN A 1 162 ? -10.416 -4.150 -14.722 1.00 90.69 162 ASN A O 1
ATOM 1292 N N . ALA A 1 163 ? -8.783 -4.026 -13.185 1.00 90.44 163 ALA A N 1
ATOM 1293 C CA . ALA A 1 163 ? -7.815 -3.330 -14.020 1.00 90.44 163 ALA A CA 1
ATOM 1294 C C . ALA A 1 163 ? -6.394 -3.668 -13.566 1.00 90.44 163 ALA A C 1
ATOM 1296 O O . ALA A 1 163 ? -6.151 -3.851 -12.372 1.00 90.44 163 ALA A O 1
ATOM 1297 N N . SER A 1 164 ? -5.455 -3.736 -14.508 1.00 91.81 164 SER A N 1
ATOM 1298 C CA . SER A 1 164 ? -4.031 -3.881 -14.212 1.00 91.81 164 SER A CA 1
ATOM 1299 C C . SER A 1 164 ? -3.193 -3.320 -15.360 1.00 91.81 164 SER A C 1
ATOM 1301 O O . SER A 1 164 ? -3.385 -3.711 -16.512 1.00 91.81 164 SER A O 1
ATOM 1303 N N . GLU A 1 165 ? -2.282 -2.401 -15.056 1.00 91.25 165 GLU A N 1
ATOM 1304 C CA . GLU A 1 165 ? -1.438 -1.709 -16.029 1.00 91.25 165 GLU A CA 1
ATOM 1305 C C . GLU A 1 165 ? -0.001 -1.561 -15.516 1.00 91.25 165 GLU A C 1
ATOM 1307 O O . GLU A 1 165 ? 0.241 -1.253 -14.348 1.00 91.25 165 GLU A O 1
ATOM 1312 N N . LEU A 1 166 ? 0.960 -1.753 -16.421 1.00 90.94 166 LEU A N 1
ATOM 1313 C CA . LEU A 1 166 ? 2.384 -1.534 -16.179 1.00 90.94 166 LEU A CA 1
ATOM 1314 C C . LEU A 1 166 ? 2.814 -0.140 -16.615 1.00 90.94 166 LEU A C 1
ATOM 1316 O O . LEU A 1 166 ? 2.485 0.298 -17.715 1.00 90.94 166 LEU A O 1
ATOM 1320 N N . ILE A 1 167 ? 3.627 0.515 -15.789 1.00 89.56 167 ILE A N 1
ATOM 1321 C CA . ILE A 1 167 ? 4.159 1.852 -16.053 1.00 89.56 167 ILE A CA 1
ATOM 1322 C C . ILE A 1 167 ? 5.693 1.824 -15.973 1.00 89.56 167 ILE A C 1
ATOM 1324 O O . ILE A 1 167 ? 6.226 1.454 -14.933 1.00 89.56 167 ILE A O 1
ATOM 1328 N N . PRO A 1 168 ? 6.429 2.247 -17.016 1.00 86.50 168 PRO A N 1
ATOM 1329 C CA . PRO A 1 168 ? 5.919 2.480 -18.363 1.00 86.50 168 PRO A CA 1
ATOM 1330 C C . PRO A 1 168 ? 5.396 1.170 -18.986 1.00 86.50 168 PRO A C 1
ATOM 1332 O O . PRO A 1 168 ? 5.842 0.087 -18.595 1.00 86.50 168 PRO A O 1
ATOM 1335 N N . PRO A 1 169 ? 4.490 1.246 -19.974 1.00 81.94 169 PRO A N 1
ATOM 1336 C CA . PRO A 1 169 ? 3.978 0.058 -20.641 1.00 81.94 169 PRO A CA 1
ATOM 1337 C C . PRO A 1 169 ? 5.118 -0.702 -21.324 1.00 81.94 169 PRO A C 1
ATOM 1339 O O . PRO A 1 169 ? 5.932 -0.130 -22.055 1.00 81.94 169 PRO A O 1
ATOM 1342 N N . VAL A 1 170 ? 5.182 -2.013 -21.090 1.00 72.50 170 VAL A N 1
ATOM 1343 C CA . VAL A 1 170 ? 6.156 -2.890 -21.745 1.00 72.50 170 VAL A CA 1
ATOM 1344 C C . VAL A 1 170 ? 5.760 -3.130 -23.197 1.00 72.50 170 VAL A C 1
ATOM 1346 O O . VAL A 1 170 ? 4.634 -3.509 -23.503 1.00 72.50 170 VAL A O 1
ATOM 1349 N N . SER A 1 171 ? 6.716 -2.959 -24.112 1.00 62.72 171 SER A N 1
ATOM 1350 C CA . SER A 1 171 ? 6.498 -3.177 -25.549 1.00 62.72 171 SER A CA 1
ATOM 1351 C C . SER A 1 171 ? 6.258 -4.651 -25.909 1.00 62.72 171 SER A C 1
ATOM 1353 O O . SER A 1 171 ? 5.781 -4.942 -27.003 1.00 62.72 171 SER A O 1
ATOM 1355 N N . GLN A 1 172 ? 6.605 -5.584 -25.013 1.00 60.69 172 GLN A N 1
ATOM 1356 C CA . GLN A 1 172 ? 6.377 -7.022 -25.166 1.00 60.69 172 GLN A CA 1
ATOM 1357 C C . GLN A 1 172 ? 5.798 -7.602 -23.860 1.00 60.69 172 GLN A C 1
ATOM 1359 O O . GLN A 1 172 ? 6.532 -7.712 -22.877 1.00 60.69 172 GLN A O 1
ATOM 1364 N N . PRO A 1 173 ? 4.514 -8.003 -23.830 1.00 54.25 173 PRO A N 1
ATOM 1365 C CA . PRO A 1 173 ? 3.831 -8.425 -22.601 1.00 54.25 173 PRO A CA 1
ATOM 1366 C C . PRO A 1 173 ? 4.405 -9.703 -21.961 1.00 54.25 173 PRO A C 1
ATOM 1368 O O . PRO A 1 173 ? 4.267 -9.902 -20.762 1.00 54.25 173 PRO A O 1
ATOM 1371 N N . ASN A 1 174 ? 5.126 -10.541 -22.713 1.00 53.25 174 ASN A N 1
ATOM 1372 C CA . ASN A 1 174 ? 5.611 -11.844 -22.233 1.00 53.25 174 ASN A CA 1
ATOM 1373 C C . ASN A 1 174 ? 6.838 -11.785 -21.297 1.00 53.25 174 ASN A C 1
ATOM 1375 O O . ASN A 1 174 ? 7.369 -12.833 -20.936 1.00 53.25 174 ASN A O 1
ATOM 1379 N N . GLN A 1 175 ? 7.340 -10.597 -20.947 1.00 58.00 175 GLN A N 1
ATOM 1380 C CA . GLN A 1 175 ? 8.539 -10.448 -20.106 1.00 58.00 175 GLN A CA 1
ATOM 1381 C C . GLN A 1 175 ? 8.234 -10.126 -18.639 1.00 58.00 175 GLN A C 1
ATOM 1383 O O . GLN A 1 175 ? 9.149 -10.152 -17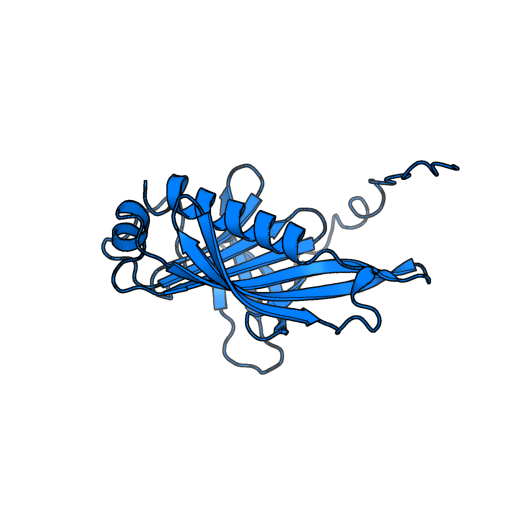.817 1.00 58.00 175 GLN A O 1
ATOM 1388 N N . PHE A 1 176 ? 6.978 -9.838 -18.295 1.00 66.75 176 PHE A N 1
ATOM 1389 C CA . PHE A 1 176 ? 6.605 -9.413 -16.952 1.00 66.75 176 PHE A CA 1
ATOM 1390 C C . PHE A 1 176 ? 5.405 -10.200 -16.431 1.00 66.75 176 PHE A C 1
ATOM 1392 O O . PHE A 1 176 ? 4.318 -10.137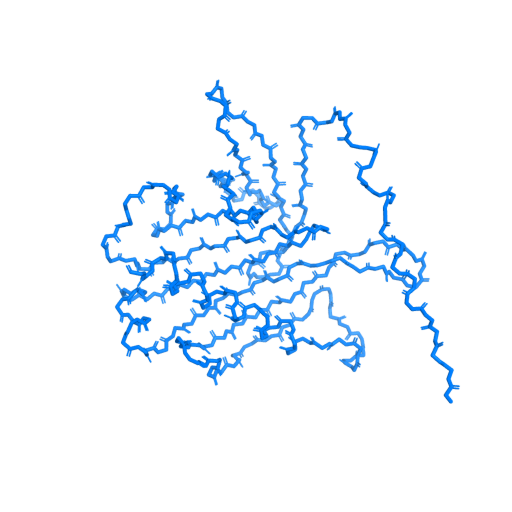 -16.997 1.00 66.75 176 PHE A O 1
ATOM 1399 N N . ASP A 1 177 ? 5.608 -10.917 -15.329 1.00 72.12 177 ASP A N 1
ATOM 1400 C CA . ASP A 1 177 ? 4.550 -11.657 -14.646 1.00 72.12 177 ASP A CA 1
ATOM 1401 C C . ASP A 1 177 ? 3.852 -10.752 -13.618 1.00 72.12 177 ASP A C 1
ATOM 1403 O O . ASP A 1 177 ? 4.175 -10.739 -12.426 1.00 72.12 177 ASP A O 1
ATOM 1407 N N . GLY A 1 178 ? 2.927 -9.926 -14.115 1.00 77.12 178 GLY A N 1
ATOM 1408 C CA . GLY A 1 178 ? 2.128 -9.025 -13.282 1.00 77.12 178 GLY A CA 1
ATOM 1409 C C . GLY A 1 178 ? 1.176 -9.760 -12.341 1.00 77.12 178 GLY A C 1
ATOM 1410 O O . GLY A 1 178 ? 0.890 -9.251 -11.258 1.00 77.12 178 GLY A O 1
ATOM 1411 N N . ASP A 1 179 ? 0.757 -10.973 -12.702 1.00 82.38 179 ASP A N 1
ATOM 1412 C CA . ASP A 1 179 ? -0.156 -11.786 -11.899 1.00 82.38 179 ASP A CA 1
ATOM 1413 C C . ASP A 1 179 ? 0.524 -12.271 -10.618 1.00 82.38 179 ASP A C 1
ATOM 1415 O O . ASP A 1 179 ? -0.060 -12.180 -9.537 1.00 82.38 179 ASP A O 1
ATOM 1419 N N . THR A 1 180 ? 1.785 -12.711 -10.703 1.00 85.12 180 THR A N 1
ATOM 1420 C CA . THR A 1 180 ? 2.564 -13.099 -9.517 1.00 85.12 180 THR A CA 1
ATOM 1421 C C . THR A 1 180 ? 2.737 -11.930 -8.544 1.00 85.12 180 THR A C 1
ATOM 1423 O O . THR A 1 180 ? 2.562 -12.100 -7.333 1.00 85.12 180 THR A O 1
ATOM 1426 N N . LEU A 1 181 ? 3.048 -10.731 -9.047 1.00 87.50 181 LEU A N 1
ATOM 1427 C CA . LEU A 1 181 ? 3.183 -9.545 -8.195 1.00 87.50 181 LEU A CA 1
ATOM 1428 C C . LEU A 1 181 ? 1.855 -9.161 -7.555 1.00 87.50 181 LEU A C 1
ATOM 1430 O O . LEU A 1 181 ? 1.806 -8.932 -6.349 1.00 87.50 181 LEU A O 1
ATOM 1434 N N . LEU A 1 182 ? 0.775 -9.161 -8.336 1.00 89.62 182 LEU A N 1
ATOM 1435 C CA . LEU A 1 182 ? -0.552 -8.844 -7.834 1.00 89.62 182 LEU A CA 1
ATOM 1436 C C . LEU A 1 182 ? -1.025 -9.858 -6.787 1.00 89.62 182 LEU A C 1
ATOM 1438 O O . LEU A 1 182 ? -1.626 -9.476 -5.784 1.00 89.62 182 LEU A O 1
ATOM 1442 N N . HIS A 1 183 ? -0.712 -11.142 -6.969 1.00 90.81 183 HIS A N 1
ATOM 1443 C CA . HIS A 1 183 ? -1.015 -12.168 -5.980 1.00 90.81 183 HIS A CA 1
ATOM 1444 C C . HIS A 1 183 ? -0.244 -11.942 -4.672 1.00 90.81 183 HIS A C 1
ATOM 1446 O O . HIS A 1 183 ? -0.821 -12.063 -3.589 1.00 90.81 183 HIS A O 1
ATOM 1452 N N . GLY A 1 184 ? 1.035 -11.561 -4.757 1.00 91.06 184 GLY A N 1
ATOM 1453 C CA . GLY A 1 184 ? 1.830 -11.152 -3.596 1.00 91.06 184 GLY A CA 1
ATOM 1454 C C . GLY A 1 184 ? 1.231 -9.939 -2.876 1.00 91.06 184 GLY A C 1
ATOM 1455 O O . GLY A 1 184 ? 1.105 -9.951 -1.648 1.00 91.06 184 GLY A O 1
ATOM 1456 N N . SER A 1 185 ? 0.786 -8.934 -3.632 1.00 92.38 185 SER A N 1
ATOM 1457 C CA . SER A 1 185 ? 0.107 -7.754 -3.091 1.00 92.38 185 SER A CA 1
ATOM 1458 C C . SER A 1 185 ? -1.213 -8.108 -2.395 1.00 92.38 185 SER A C 1
ATOM 1460 O O . SER A 1 185 ? -1.460 -7.699 -1.259 1.00 92.38 185 SER A O 1
ATOM 1462 N N . TYR A 1 186 ? -2.035 -8.962 -3.010 1.00 94.56 186 TYR A N 1
ATOM 1463 C CA . TYR A 1 186 ? -3.252 -9.497 -2.393 1.00 94.56 186 TYR A CA 1
ATOM 1464 C C . TYR A 1 186 ? -2.959 -10.189 -1.051 1.00 94.56 186 TYR A C 1
ATOM 1466 O O . TYR A 1 186 ? -3.594 -9.883 -0.038 1.00 94.56 186 TYR A O 1
ATOM 1474 N N . GLN A 1 187 ? -1.982 -11.101 -1.012 1.00 94.56 187 GLN A N 1
ATOM 1475 C CA . GLN A 1 187 ? -1.636 -11.822 0.216 1.00 94.56 187 GLN A CA 1
ATOM 1476 C C . GLN A 1 187 ? -1.205 -10.865 1.333 1.00 94.56 187 GLN A C 1
ATOM 1478 O O . GLN A 1 187 ? -1.560 -11.069 2.498 1.00 94.56 187 GLN A O 1
ATOM 1483 N N . LYS A 1 188 ? -0.475 -9.804 0.976 1.00 93.38 188 LYS A N 1
ATOM 1484 C CA . LYS A 1 188 ? -0.016 -8.774 1.905 1.00 93.38 188 LYS A CA 1
ATOM 1485 C C . LYS A 1 188 ? -1.176 -7.987 2.503 1.00 93.38 188 LYS A C 1
ATOM 1487 O O . LYS A 1 188 ? -1.283 -7.934 3.730 1.00 93.38 188 LYS A O 1
ATOM 1492 N N . ILE A 1 189 ? -2.056 -7.417 1.675 1.00 95.50 189 ILE A N 1
ATOM 1493 C CA . ILE A 1 189 ? -3.176 -6.615 2.184 1.00 95.50 189 ILE A CA 1
ATOM 1494 C C . ILE A 1 189 ? -4.161 -7.466 2.988 1.00 95.50 189 ILE A C 1
ATOM 1496 O O . ILE A 1 189 ? -4.597 -7.054 4.061 1.00 95.50 189 ILE A O 1
ATOM 1500 N N . ARG A 1 190 ? -4.422 -8.703 2.552 1.00 95.69 190 ARG A N 1
ATOM 1501 C CA . ARG A 1 190 ? -5.224 -9.677 3.302 1.00 95.69 190 ARG A CA 1
ATOM 1502 C C . ARG A 1 190 ? -4.624 -9.957 4.677 1.00 95.69 190 ARG A C 1
ATOM 1504 O O . ARG A 1 190 ? -5.312 -9.845 5.685 1.00 95.69 190 ARG A O 1
ATOM 1511 N N . SER A 1 191 ? -3.330 -10.284 4.732 1.00 94.06 191 SER A N 1
ATOM 1512 C CA . SER A 1 191 ? -2.621 -10.534 5.992 1.00 94.06 191 SER A CA 1
ATOM 1513 C C . SER A 1 191 ? -2.629 -9.313 6.913 1.00 94.06 191 SER A C 1
ATOM 1515 O O . SER A 1 191 ? -2.706 -9.474 8.130 1.00 94.06 191 SER A O 1
ATOM 1517 N N . PHE A 1 192 ? -2.516 -8.107 6.358 1.00 94.56 192 PHE A N 1
ATOM 1518 C CA . PHE A 1 192 ? -2.561 -6.865 7.124 1.00 94.56 192 PHE A CA 1
ATOM 1519 C C . PHE A 1 192 ? -3.945 -6.646 7.750 1.00 94.56 192 PHE A C 1
ATOM 1521 O O . PHE A 1 192 ? -4.047 -6.394 8.951 1.00 94.56 192 PHE A O 1
ATOM 1528 N N . LEU A 1 193 ? -5.017 -6.823 6.975 1.00 95.81 193 LEU A N 1
ATOM 1529 C CA . LEU A 1 193 ? -6.379 -6.724 7.497 1.00 95.81 193 LEU A CA 1
ATOM 1530 C C . LEU A 1 193 ? -6.662 -7.792 8.559 1.00 95.81 193 LEU A C 1
ATOM 1532 O O . LEU A 1 193 ? -7.129 -7.447 9.641 1.00 95.81 193 LEU A O 1
ATOM 1536 N N . ALA A 1 194 ? -6.324 -9.055 8.295 1.00 94.31 194 ALA A N 1
ATOM 1537 C CA . ALA A 1 194 ? -6.620 -10.170 9.194 1.00 94.31 194 ALA A CA 1
ATOM 1538 C C . ALA A 1 194 ? -5.914 -10.073 10.553 1.00 94.31 194 ALA A C 1
ATOM 1540 O O . ALA A 1 194 ? -6.494 -10.424 11.577 1.00 94.31 194 ALA A O 1
ATOM 1541 N N . HIS A 1 195 ? -4.661 -9.614 10.574 1.00 91.75 195 HIS A N 1
ATOM 1542 C CA . HIS A 1 195 ? -3.832 -9.692 11.779 1.00 91.75 195 HIS A CA 1
ATOM 1543 C C . HIS A 1 195 ? -3.618 -8.362 12.491 1.00 91.75 195 HIS A C 1
ATOM 1545 O O . HIS A 1 195 ? -3.140 -8.374 13.623 1.00 91.75 195 HIS A O 1
ATOM 1551 N N . LEU A 1 196 ? -3.928 -7.231 11.852 1.00 91.19 196 LEU A N 1
ATOM 1552 C CA . LEU A 1 196 ? -3.646 -5.920 12.437 1.00 91.19 196 LEU A CA 1
ATOM 1553 C C . LEU A 1 196 ? -4.850 -5.010 12.511 1.00 91.19 196 LEU A C 1
ATOM 1555 O O . LEU A 1 196 ? -5.025 -4.390 13.547 1.00 91.19 196 LEU A O 1
ATOM 1559 N N . ILE A 1 197 ? -5.662 -4.913 11.458 1.00 92.75 197 ILE A N 1
ATOM 1560 C CA . ILE A 1 197 ? -6.759 -3.933 11.421 1.00 92.75 197 ILE A CA 1
ATOM 1561 C C . ILE A 1 197 ? -8.088 -4.533 11.879 1.00 92.75 197 ILE A C 1
ATOM 1563 O O . ILE A 1 197 ? -8.891 -3.854 12.505 1.00 92.75 197 ILE A O 1
ATOM 1567 N N . CYS A 1 198 ? -8.340 -5.801 11.575 1.00 91.44 198 CYS A N 1
ATOM 1568 C CA . CYS A 1 198 ? -9.634 -6.435 11.804 1.00 91.44 198 CYS A CA 1
ATOM 1569 C C . CYS A 1 198 ? -9.537 -7.672 12.698 1.00 91.44 198 CYS A C 1
ATOM 1571 O O . CYS A 1 198 ? -10.437 -8.511 12.656 1.00 91.44 198 CYS A O 1
ATOM 1573 N N . HIS A 1 199 ? -8.495 -7.773 13.526 1.00 82.81 199 HIS A N 1
ATOM 1574 C CA . HIS A 1 199 ? -8.355 -8.820 14.542 1.00 82.81 199 HIS A CA 1
ATOM 1575 C C . HIS A 1 199 ? -9.330 -8.624 15.710 1.00 82.81 199 HIS A C 1
ATOM 1577 O O . HIS A 1 199 ? -9.548 -7.471 16.141 1.00 82.81 199 HIS A O 1
#

Secondary structure (DSSP, 8-state):
-----------SSSSS-SS-S-EEEEEE-TTS-EEEEEEEE-TTS-EEEEEEETT-S--EEEE-EEETTEEEEEEETTEE--TTSPPPSS--EEEEEEE-TTS-EEEEEEE-S-HHHHHHTT--EEEEEEEEEEEE-TTS-EEEEEEEEEEEE-SS-EEEEEEEEEESPPSSGGG--HHHHHHHHHHHHHHHIIIII--

pLDDT: mean 83.86, std 18.34, range [31.33, 98.25]